Protein AF-A0A5Q2W0P2-F1 (afdb_monomer_lite)

Secondary structure (DSSP, 8-state):
-HHHHHHHHHHHHHHHHHHHHHHHHHHHHS--EEEEEEEEETTTEEEEEEE--TT----EEEEEETTEEEEEE-------SEEEEEEE-STTTT-PPSEEEEEEEE-SS-EEEEEE--S-S--------PPPPPPSSS--EEEEEE-TTSBEEEEEEPPP-EEEEEEEEEETTEEEEEEEEESS---EEEEEETTT--EEE--EEEETTEEEEE--HHHHHHHHHHTT-SS-EEEEEEEETTEEEE-B--THHHHSHHHHS-PPPEE-TTSTT--EEEEEE-TTSBEEEEEE---PPPP----PPP-

Foldseek 3Di:
DVVVVVVVVVVVVVVVVVVLVVLLVVLVPDQAKEWADWAAAQQFKTKTWIAHPPPWDFQWKWKDDPVDIFTFGFPDDDPDRIDIGIFGCPPVTRVDDAFKIFIWTDTPPGIHFYAYDPNDDPDDDPPPPPHQHHDDDDQWGWDWDADSSRTTMIGTHHHDWAKEFQDWDPDDQWTKTKIATDPWDFPWKWKAWPPPRDTDTWDWDADPRIIMTIHPVQVVLVVCVVVVHAKIKIWMWTQIPVGIDTHAHHSNCVVPVVRQPWADWHFDPPGPLRKIWTWHADPRRTIMIMIHRPDDDDPPPPPDDDD

Sequence (307 aa):
MERASTRLKRIAKRLSRTALKAARTVVSTAPHADADGVSLADGRTLNIRLYVPPGEHARALRFRNGASRRRIPLLMNSDAESATITVMLDANGADLRIGRWTMSVETERHRLPLMISGPARKHATATVIRPHPPARSDHLVRHIGTNALGLAVITVSSPTPSIDVTSVDASLYRIRLTLTPVETTVERMWTHRRTSHTRLEIPFHRISGAVIVDLPLTAMANQAYADDEANPTWEVVVETPAGHMKLQNGLSDIRNPRNAVRYKSIRLAGQPGRPIFRPYWTLDARLAIEQRSSTKPTPTTTAGSPV

Radius of gyration: 27.88 Å; chains: 1; bounding box: 89×56×72 Å

pLDDT: mean 75.19, std 17.61, range [29.86, 94.94]

Structure (mmCIF, N/CA/C/O backbone):
data_AF-A0A5Q2W0P2-F1
#
_entry.id   AF-A0A5Q2W0P2-F1
#
loop_
_atom_site.group_PDB
_atom_site.id
_atom_site.type_symbol
_atom_site.label_atom_id
_atom_site.label_alt_id
_atom_site.label_comp_id
_atom_site.label_asym_id
_atom_site.label_entity_id
_atom_site.label_seq_id
_atom_site.pdbx_PDB_ins_code
_atom_site.Cartn_x
_atom_site.Cartn_y
_atom_site.Cartn_z
_atom_site.occupancy
_atom_site.B_iso_or_equiv
_atom_site.auth_seq_id
_atom_site.auth_comp_id
_atom_site.auth_asym_id
_atom_site.auth_atom_id
_atom_site.pdbx_PDB_model_num
ATOM 1 N N . MET A 1 1 ? 10.861 35.741 31.733 1.00 54.62 1 MET A N 1
ATOM 2 C CA . MET A 1 1 ? 9.578 35.120 31.314 1.00 54.62 1 MET A CA 1
ATOM 3 C C . MET A 1 1 ? 9.713 33.672 30.821 1.00 54.62 1 MET A C 1
ATOM 5 O O . MET A 1 1 ? 8.877 32.850 31.179 1.00 54.62 1 MET A O 1
ATOM 9 N N . GLU A 1 2 ? 10.774 33.295 30.099 1.00 54.16 2 GLU A N 1
ATOM 10 C CA . GLU A 1 2 ? 10.978 31.926 29.569 1.00 54.16 2 GLU A CA 1
ATOM 11 C C . GLU A 1 2 ? 10.986 30.792 30.619 1.00 54.16 2 GLU A C 1
ATOM 13 O O . GLU A 1 2 ? 10.421 29.720 30.398 1.00 54.16 2 GLU A O 1
ATOM 18 N N . ARG A 1 3 ? 11.555 31.025 31.812 1.00 57.97 3 ARG A N 1
ATOM 19 C CA . ARG A 1 3 ? 11.633 30.006 32.882 1.00 57.97 3 ARG A CA 1
ATOM 20 C C . ARG A 1 3 ? 10.268 29.643 33.493 1.00 57.97 3 ARG A C 1
ATOM 22 O O . ARG A 1 3 ? 10.066 28.494 33.889 1.00 57.97 3 ARG A O 1
ATOM 29 N N . ALA A 1 4 ? 9.319 30.582 33.529 1.00 58.91 4 ALA A N 1
ATOM 30 C CA . ALA A 1 4 ? 7.966 30.349 34.048 1.00 58.91 4 ALA A CA 1
ATOM 31 C C . ALA A 1 4 ? 7.124 29.489 33.084 1.00 58.91 4 ALA A C 1
ATOM 33 O O . ALA A 1 4 ? 6.448 28.553 33.514 1.00 58.91 4 ALA A O 1
ATOM 34 N N . SER A 1 5 ? 7.259 29.727 31.774 1.00 68.06 5 SER A N 1
ATOM 35 C CA . SER A 1 5 ? 6.605 28.945 30.712 1.00 68.06 5 SER A CA 1
ATOM 36 C C . SER A 1 5 ? 7.037 27.470 30.728 1.00 68.06 5 SER A C 1
ATOM 38 O O . SER A 1 5 ? 6.210 26.557 30.651 1.00 68.06 5 SER A O 1
ATOM 40 N N . THR A 1 6 ? 8.328 27.206 30.946 1.00 75.06 6 THR A N 1
ATOM 41 C CA . THR A 1 6 ? 8.871 25.839 31.018 1.00 75.06 6 THR A CA 1
ATOM 42 C C . THR A 1 6 ? 8.393 25.075 32.259 1.00 75.06 6 THR A C 1
ATOM 44 O O . THR A 1 6 ? 8.132 23.870 32.185 1.00 75.06 6 THR A O 1
ATOM 47 N N . ARG A 1 7 ? 8.217 25.758 33.399 1.00 74.69 7 ARG A N 1
ATOM 48 C CA . ARG A 1 7 ? 7.694 25.155 34.639 1.00 74.69 7 ARG A CA 1
ATOM 49 C C . ARG A 1 7 ? 6.215 24.777 34.501 1.00 74.69 7 ARG A C 1
ATOM 51 O O . ARG A 1 7 ? 5.849 23.660 34.863 1.00 74.69 7 ARG A O 1
ATOM 58 N N . LEU A 1 8 ? 5.398 25.643 33.898 1.00 76.00 8 LEU A N 1
ATOM 59 C CA . LEU A 1 8 ? 3.977 25.377 33.634 1.00 76.00 8 LEU A CA 1
ATOM 60 C C . LEU A 1 8 ? 3.773 24.208 32.660 1.00 76.00 8 LEU A C 1
ATOM 62 O O . LEU A 1 8 ? 2.976 23.313 32.941 1.00 76.00 8 LEU A O 1
ATOM 66 N N . LYS A 1 9 ? 4.564 24.129 31.579 1.00 79.00 9 LYS A N 1
ATOM 67 C CA . LYS A 1 9 ? 4.533 22.987 30.643 1.00 79.00 9 LYS A CA 1
ATOM 68 C C . LYS A 1 9 ? 4.850 21.653 31.332 1.00 79.00 9 LYS A C 1
ATOM 70 O O . LYS A 1 9 ? 4.213 20.640 31.041 1.00 79.00 9 LYS A O 1
ATOM 75 N N . ARG A 1 10 ? 5.810 21.631 32.269 1.00 82.25 10 ARG A N 1
ATOM 76 C CA . ARG A 1 10 ? 6.147 20.419 33.045 1.00 82.25 10 ARG A CA 1
ATOM 77 C C . ARG A 1 10 ? 5.026 20.012 34.000 1.00 82.25 10 ARG A C 1
ATOM 79 O O . ARG A 1 10 ? 4.722 18.823 34.080 1.00 82.25 10 ARG A O 1
ATOM 86 N N . ILE A 1 11 ? 4.415 20.973 34.694 1.00 82.25 11 ILE A N 1
ATOM 87 C CA . ILE A 1 11 ? 3.296 20.717 35.614 1.00 82.25 11 ILE A CA 1
ATOM 88 C C . ILE A 1 11 ? 2.094 20.171 34.840 1.00 82.25 11 ILE A C 1
ATOM 90 O O . ILE A 1 11 ? 1.593 19.105 35.192 1.00 82.25 11 ILE A O 1
ATOM 94 N N . ALA A 1 12 ? 1.708 20.820 33.738 1.00 73.94 12 ALA A N 1
ATOM 95 C CA . ALA A 1 12 ? 0.623 20.361 32.874 1.00 73.94 12 ALA A CA 1
ATOM 96 C C . ALA A 1 12 ? 0.867 18.928 32.377 1.00 73.94 12 ALA A C 1
ATOM 98 O O . ALA A 1 12 ? 0.023 18.056 32.559 1.00 73.94 12 ALA A O 1
ATOM 99 N N . LYS A 1 13 ? 2.069 18.632 31.863 1.00 80.38 13 LYS A N 1
ATOM 100 C CA . LYS A 1 13 ? 2.435 17.279 31.411 1.00 80.38 13 LYS A CA 1
ATOM 101 C C . LYS A 1 13 ? 2.356 16.235 32.531 1.00 80.38 13 LYS A C 1
ATOM 103 O O . LYS A 1 13 ? 1.963 15.097 32.272 1.00 80.38 13 LYS A O 1
ATOM 108 N N . ARG A 1 14 ? 2.735 16.589 33.765 1.00 77.94 14 ARG A N 1
ATOM 109 C CA . ARG A 1 14 ? 2.653 15.685 34.924 1.00 77.94 14 ARG A CA 1
ATOM 110 C C . ARG A 1 14 ? 1.198 15.427 35.315 1.00 77.94 14 ARG A C 1
ATOM 112 O O . ARG A 1 14 ? 0.836 14.266 35.469 1.00 77.94 14 ARG A O 1
ATOM 119 N N . LEU A 1 15 ? 0.371 16.469 35.390 1.00 80.75 15 LEU A N 1
ATOM 120 C CA . LEU A 1 15 ? -1.063 16.346 35.674 1.00 80.75 15 LEU A CA 1
ATOM 121 C C . LEU A 1 15 ? -1.779 15.508 34.607 1.00 80.75 15 LEU A C 1
ATOM 123 O O . LEU A 1 15 ? -2.498 14.576 34.957 1.00 80.75 15 LEU A O 1
ATOM 127 N N . SER A 1 16 ? -1.507 15.746 33.319 1.00 73.75 16 SER A N 1
ATOM 128 C CA . SER A 1 16 ? -2.078 14.944 32.228 1.00 73.75 16 SER A CA 1
ATOM 129 C C . SER A 1 16 ? -1.684 13.469 32.322 1.00 73.75 16 SER A C 1
ATOM 131 O O . SER A 1 16 ? -2.513 12.599 32.075 1.00 73.75 16 SER A O 1
ATOM 133 N N . ARG A 1 17 ? -0.439 13.159 32.712 1.00 77.81 17 ARG A N 1
ATOM 134 C CA . ARG A 1 17 ? 0.004 11.769 32.919 1.00 77.81 17 ARG A CA 1
ATOM 135 C C . ARG A 1 17 ? -0.715 11.105 34.090 1.00 77.81 17 ARG A C 1
ATOM 137 O O . ARG A 1 17 ? -1.124 9.956 33.957 1.00 77.81 17 ARG A O 1
ATOM 144 N N . THR A 1 18 ? -0.873 11.804 35.213 1.00 77.25 18 THR A N 1
ATOM 145 C CA . THR A 1 18 ? -1.576 11.270 36.390 1.00 77.25 18 THR A CA 1
ATOM 146 C C . THR A 1 18 ? -3.053 11.033 36.089 1.00 77.25 18 THR A C 1
ATOM 148 O O . THR A 1 18 ? -3.555 9.946 36.362 1.00 77.25 18 THR A O 1
ATOM 151 N N . ALA A 1 19 ? -3.722 12.000 35.455 1.00 76.06 19 ALA A N 1
ATOM 152 C CA . ALA A 1 19 ? -5.115 11.870 35.039 1.00 76.06 19 ALA A CA 1
ATOM 153 C C . ALA A 1 19 ? -5.304 10.708 34.053 1.00 76.06 19 ALA A C 1
ATOM 155 O O . ALA A 1 19 ? -6.212 9.898 34.216 1.00 76.06 19 ALA A O 1
ATOM 156 N N . LEU A 1 20 ? -4.402 10.567 33.076 1.00 78.06 20 LEU A N 1
ATOM 157 C CA . LEU A 1 20 ? -4.435 9.455 32.130 1.00 78.06 20 LEU A CA 1
ATOM 158 C C . LEU A 1 20 ? -4.220 8.102 32.820 1.00 78.06 20 LEU A C 1
ATOM 160 O O . LEU A 1 20 ? -4.891 7.133 32.475 1.00 78.06 20 LEU A O 1
ATOM 164 N N . LYS A 1 21 ? -3.306 8.026 33.796 1.00 73.94 21 LYS A N 1
ATOM 165 C CA . LYS A 1 21 ? -3.071 6.804 34.576 1.00 73.94 21 LYS A CA 1
ATOM 166 C C . LYS A 1 21 ? -4.323 6.412 35.361 1.00 73.94 21 LYS A C 1
ATOM 168 O O . LYS A 1 21 ? -4.731 5.262 35.273 1.00 73.94 21 LYS A O 1
ATOM 173 N N . ALA A 1 22 ? -4.950 7.362 36.055 1.00 74.19 22 ALA A N 1
ATOM 174 C CA . ALA A 1 22 ? -6.190 7.125 36.790 1.00 74.19 22 ALA A CA 1
ATOM 175 C C . ALA A 1 22 ? -7.327 6.674 35.858 1.00 74.19 22 ALA A C 1
ATOM 177 O O . ALA A 1 22 ? -7.979 5.668 36.122 1.00 74.19 22 ALA A O 1
ATOM 178 N N . ALA A 1 23 ? -7.508 7.355 34.722 1.00 73.75 23 ALA A N 1
ATOM 179 C CA . ALA A 1 23 ? -8.513 6.989 33.728 1.00 73.75 23 ALA A CA 1
ATOM 180 C C . ALA A 1 23 ? -8.270 5.590 33.142 1.00 73.75 23 ALA A C 1
ATOM 182 O O . ALA A 1 23 ? -9.210 4.817 32.980 1.00 73.75 23 ALA A O 1
ATOM 183 N N . ARG A 1 24 ? -7.010 5.234 32.863 1.00 74.44 24 ARG A N 1
ATOM 184 C CA . ARG A 1 24 ? -6.646 3.894 32.394 1.00 74.44 24 ARG A CA 1
ATOM 185 C C . ARG A 1 24 ? -6.968 2.827 33.437 1.00 74.44 24 ARG A C 1
ATOM 187 O O . ARG A 1 24 ? -7.508 1.796 33.058 1.00 74.44 24 ARG A O 1
ATOM 194 N N . THR A 1 25 ? -6.685 3.082 34.717 1.00 73.31 25 THR A N 1
ATOM 195 C CA . THR A 1 25 ? -7.040 2.163 35.807 1.00 73.31 25 THR A CA 1
ATOM 196 C C . THR A 1 25 ? -8.545 1.917 35.840 1.00 73.31 25 THR A C 1
ATOM 198 O O . THR A 1 25 ? -8.954 0.763 35.780 1.00 73.31 25 THR A O 1
ATOM 201 N N . VAL A 1 26 ? -9.358 2.980 35.828 1.00 74.44 26 VAL A N 1
ATOM 202 C CA . VAL A 1 26 ? -10.829 2.877 35.834 1.00 74.44 26 VAL A CA 1
ATOM 203 C C . VAL A 1 26 ? -11.341 2.049 34.654 1.00 74.44 26 VAL A C 1
ATOM 205 O O . VAL A 1 26 ? -12.186 1.177 34.837 1.00 74.44 26 VAL A O 1
ATOM 208 N N . VAL A 1 27 ? -10.808 2.286 33.450 1.00 74.88 27 VAL A N 1
ATOM 209 C CA . VAL A 1 27 ? -11.187 1.530 32.245 1.00 74.88 27 VAL A CA 1
ATOM 210 C C . VAL A 1 27 ? -10.795 0.057 32.360 1.00 74.88 27 VAL A C 1
ATOM 212 O O . VAL A 1 27 ? -11.599 -0.797 32.011 1.00 74.88 27 VAL A O 1
ATOM 215 N N . SER A 1 28 ? -9.601 -0.248 32.875 1.00 71.12 28 SER A N 1
ATOM 216 C CA . SER A 1 28 ? -9.130 -1.634 33.014 1.00 71.12 28 SER A CA 1
ATOM 217 C C . SER A 1 28 ? -9.842 -2.436 34.107 1.00 71.12 28 SER A C 1
ATOM 219 O O . SER A 1 28 ? -9.829 -3.660 34.060 1.00 71.12 28 SER A O 1
ATOM 221 N N . THR A 1 29 ? -10.443 -1.770 35.099 1.00 77.00 29 THR A N 1
ATOM 222 C CA . THR A 1 29 ? -11.183 -2.426 36.191 1.00 77.00 29 THR A CA 1
ATOM 223 C C . THR A 1 29 ? -12.683 -2.529 35.928 1.00 77.00 29 THR A C 1
ATOM 225 O O . THR A 1 29 ? -13.369 -3.279 36.615 1.00 77.00 29 THR A O 1
ATOM 228 N N . ALA A 1 30 ? -13.213 -1.759 34.975 1.00 80.88 30 ALA A N 1
ATOM 229 C CA . ALA A 1 30 ? -14.610 -1.853 34.569 1.00 80.88 30 ALA A CA 1
ATOM 230 C C . ALA A 1 30 ? -14.851 -3.127 33.737 1.00 80.88 30 ALA A C 1
ATOM 232 O O . ALA A 1 30 ? -13.912 -3.618 33.104 1.00 80.88 30 ALA A O 1
ATOM 233 N N . PRO A 1 31 ? -16.094 -3.641 33.670 1.00 84.88 31 PRO A N 1
ATOM 234 C CA . PRO A 1 31 ? -16.447 -4.687 32.718 1.00 84.88 31 PRO A CA 1
ATOM 235 C C . PRO A 1 31 ? -16.037 -4.275 31.300 1.00 84.88 31 PRO A C 1
ATOM 237 O O . PRO A 1 31 ? -16.394 -3.193 30.824 1.00 84.88 31 PRO A O 1
ATOM 240 N N . HIS A 1 32 ? -15.268 -5.128 30.633 1.00 86.50 32 HIS A N 1
ATOM 241 C CA . HIS A 1 32 ? -14.761 -4.908 29.283 1.00 86.50 32 HIS A CA 1
ATOM 242 C C . HIS A 1 32 ? -14.781 -6.215 28.497 1.00 86.50 32 HIS A C 1
ATOM 244 O O . HIS A 1 32 ? -14.881 -7.296 29.070 1.00 86.50 32 HIS A O 1
ATOM 250 N N . ALA A 1 33 ? -14.711 -6.096 27.176 1.00 88.69 33 ALA A N 1
ATOM 251 C CA . ALA A 1 33 ? -14.458 -7.227 26.302 1.00 88.69 33 ALA A CA 1
ATOM 252 C C . ALA A 1 33 ? -12.979 -7.221 25.900 1.00 88.69 33 ALA A C 1
ATOM 254 O O . ALA A 1 33 ? -12.407 -6.155 25.654 1.00 88.69 33 ALA A O 1
ATOM 255 N N . ASP A 1 34 ? -12.380 -8.401 25.812 1.00 88.75 34 ASP A N 1
ATOM 256 C CA . ASP A 1 34 ? -10.975 -8.590 25.456 1.00 88.75 34 ASP A CA 1
ATOM 257 C C . ASP A 1 34 ? -10.833 -9.107 24.025 1.00 88.75 34 ASP A C 1
ATOM 259 O O . ASP A 1 34 ? -11.673 -9.856 23.525 1.00 88.75 34 ASP A O 1
ATOM 263 N N . ALA A 1 35 ? -9.737 -8.738 23.368 1.00 84.31 35 ALA A N 1
ATOM 264 C CA . ALA A 1 35 ? -9.322 -9.314 22.098 1.00 84.31 35 ALA A CA 1
ATOM 265 C C . ALA A 1 35 ? -7.843 -9.709 22.133 1.00 84.31 35 ALA A C 1
ATOM 267 O O . ALA A 1 35 ? -6.981 -8.864 22.384 1.00 84.31 35 ALA A O 1
ATOM 268 N N . ASP A 1 36 ? -7.553 -10.977 21.830 1.00 76.44 36 ASP A N 1
ATOM 269 C CA . ASP A 1 36 ? -6.192 -11.541 21.776 1.00 76.44 36 ASP A CA 1
ATOM 270 C C . ASP A 1 36 ? -5.653 -11.697 20.338 1.00 76.44 36 ASP A C 1
ATOM 272 O O . ASP A 1 36 ? -4.485 -12.029 20.136 1.00 76.44 36 ASP A O 1
ATOM 276 N N . GLY A 1 37 ? -6.479 -11.397 19.330 1.00 68.75 37 GLY A N 1
ATOM 277 C CA . GLY A 1 37 ? -6.109 -11.419 17.920 1.00 68.75 37 GLY A CA 1
ATOM 278 C C . GLY A 1 37 ? -6.933 -10.418 17.125 1.00 68.75 37 GLY A C 1
ATOM 279 O O . GLY A 1 37 ? -8.079 -10.694 16.782 1.00 68.75 37 GLY A O 1
ATOM 280 N N . VAL A 1 38 ? -6.351 -9.255 16.820 1.00 72.88 38 VAL A N 1
ATOM 281 C CA . VAL A 1 38 ? -6.965 -8.241 15.952 1.00 72.88 38 VAL A CA 1
ATOM 282 C C . VAL A 1 38 ? -6.078 -8.040 14.733 1.00 72.88 38 VAL A C 1
ATOM 284 O O . VAL A 1 38 ? -4.919 -7.648 14.861 1.00 72.88 38 VAL A O 1
ATOM 287 N N . SER A 1 39 ? -6.611 -8.311 13.547 1.00 71.62 39 SER A N 1
ATOM 288 C CA . SER A 1 39 ? -5.867 -8.197 12.294 1.00 71.62 39 SER A CA 1
ATOM 289 C C . SER A 1 39 ? -6.722 -7.600 11.184 1.00 71.62 39 SER A C 1
ATOM 291 O O . SER A 1 39 ? -7.944 -7.729 11.176 1.00 71.62 39 SER A O 1
ATOM 293 N N . LEU A 1 40 ? -6.059 -6.931 10.244 1.00 66.12 40 LEU A N 1
ATOM 294 C CA . LEU A 1 40 ? -6.653 -6.516 8.981 1.00 66.12 40 LEU A CA 1
ATOM 295 C C . LEU A 1 40 ? -6.134 -7.464 7.907 1.00 66.12 40 LEU A C 1
ATOM 297 O O . LEU A 1 40 ? -4.963 -7.396 7.525 1.00 66.12 40 LEU A O 1
ATOM 301 N N . ALA A 1 41 ? -7.003 -8.354 7.443 1.00 60.62 41 ALA A N 1
ATOM 302 C CA . ALA A 1 41 ? -6.801 -9.006 6.164 1.00 60.62 41 ALA A CA 1
ATOM 303 C C . ALA A 1 41 ? -7.105 -7.986 5.064 1.00 60.62 41 ALA A C 1
ATOM 305 O O . ALA A 1 41 ? -7.932 -7.096 5.270 1.00 60.62 41 ALA A O 1
ATOM 306 N N . ASP A 1 42 ? -6.364 -8.093 3.955 1.00 57.62 42 ASP A N 1
ATOM 307 C CA . ASP A 1 42 ? -6.567 -7.340 2.712 1.00 57.62 42 ASP A CA 1
ATOM 308 C C . ASP A 1 42 ? -6.989 -5.875 2.903 1.00 57.62 42 ASP A C 1
ATOM 310 O O . ASP A 1 42 ? -7.851 -5.394 2.179 1.00 57.62 42 ASP A O 1
ATOM 314 N N . GLY A 1 43 ? -6.433 -5.182 3.903 1.00 60.44 43 GLY A N 1
ATOM 315 C CA . GLY A 1 43 ? -6.666 -3.786 4.276 1.00 60.44 43 GLY A CA 1
ATOM 316 C C . GLY A 1 43 ? -8.113 -3.340 4.522 1.00 60.44 43 GLY A C 1
ATOM 317 O O . GLY A 1 43 ? -8.319 -2.162 4.816 1.00 60.44 43 GLY A O 1
ATOM 318 N N . ARG A 1 44 ? -9.102 -4.233 4.417 1.00 67.81 44 ARG A N 1
ATOM 319 C CA . ARG A 1 44 ? -10.539 -3.931 4.552 1.00 67.81 44 ARG A CA 1
ATOM 320 C C . ARG A 1 44 ? -11.284 -4.943 5.413 1.00 67.81 44 ARG A C 1
ATOM 322 O O . ARG A 1 44 ? -12.343 -4.604 5.932 1.00 67.81 44 ARG A O 1
ATOM 329 N N . THR A 1 45 ? -10.745 -6.145 5.589 1.00 69.50 45 THR A N 1
ATOM 330 C CA . THR A 1 45 ? -11.398 -7.199 6.361 1.00 69.50 45 THR A CA 1
ATOM 331 C C . THR A 1 45 ? -10.809 -7.239 7.762 1.00 69.50 45 THR A C 1
ATOM 333 O O . THR A 1 45 ? -9.677 -7.671 7.977 1.00 69.50 45 THR A O 1
ATOM 336 N N . LEU A 1 46 ? -11.573 -6.767 8.739 1.00 79.06 46 LEU A N 1
ATOM 337 C CA . LEU A 1 46 ? -11.195 -6.788 10.145 1.00 79.06 46 LEU A CA 1
ATOM 338 C C . LEU A 1 46 ? -11.557 -8.139 10.757 1.00 79.06 46 LEU A C 1
ATOM 340 O O . LEU A 1 46 ? -12.733 -8.481 10.847 1.00 79.06 46 LEU A O 1
ATOM 344 N N . ASN A 1 47 ? -10.547 -8.869 11.219 1.00 78.19 47 ASN A N 1
ATOM 345 C CA . ASN A 1 47 ? -10.712 -10.099 11.980 1.00 78.19 47 ASN A CA 1
ATOM 346 C C . ASN A 1 47 ? -10.388 -9.829 13.450 1.00 78.19 47 ASN A C 1
ATOM 348 O O . ASN A 1 47 ? -9.297 -9.347 13.765 1.00 78.19 47 ASN A O 1
ATOM 352 N N . ILE A 1 48 ? -11.332 -10.131 14.337 1.00 83.38 48 ILE A N 1
ATOM 353 C CA . ILE A 1 48 ? -11.203 -9.981 15.786 1.00 83.38 48 ILE A CA 1
ATOM 354 C C . ILE A 1 48 ? -11.551 -11.313 16.436 1.00 83.38 48 ILE A C 1
ATOM 356 O O . ILE A 1 48 ? -12.665 -11.800 16.280 1.00 83.38 48 ILE A O 1
ATOM 360 N N . ARG A 1 49 ? -10.637 -11.867 17.225 1.00 83.94 49 ARG A N 1
ATOM 361 C CA . ARG A 1 49 ? -10.972 -12.897 18.207 1.00 83.94 49 ARG A CA 1
ATOM 362 C C . ARG A 1 49 ? -11.379 -12.211 19.504 1.00 83.94 49 ARG A C 1
ATOM 364 O O . ARG A 1 49 ? -10.570 -11.506 20.100 1.00 83.94 49 ARG A O 1
ATOM 371 N N . LEU A 1 50 ? -12.647 -12.357 19.870 1.00 86.25 50 LEU A N 1
ATOM 372 C CA . LEU A 1 50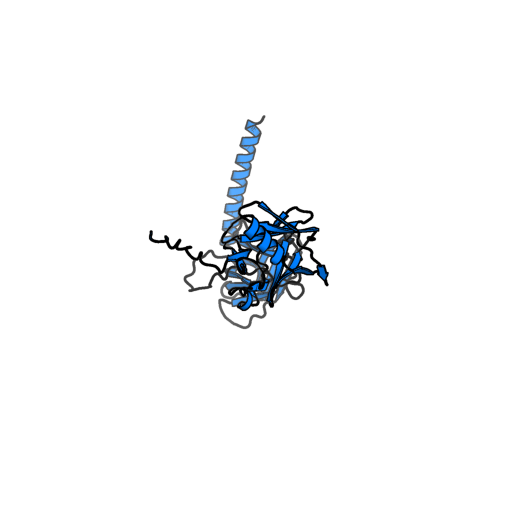 ? -13.306 -11.637 20.951 1.00 86.25 50 LEU A CA 1
ATOM 373 C C . LEU A 1 50 ? -13.604 -12.562 22.134 1.00 86.25 50 LEU A C 1
ATOM 375 O O . LEU A 1 50 ? -14.103 -13.666 21.934 1.00 86.25 50 LEU A O 1
ATOM 379 N N . TYR A 1 51 ? -13.394 -12.060 23.348 1.00 87.81 51 TYR A N 1
ATOM 380 C CA . TYR A 1 51 ? -13.857 -12.646 24.602 1.00 87.81 51 TYR A CA 1
ATOM 381 C C . TYR A 1 51 ? -14.760 -11.639 25.302 1.00 87.81 51 TYR A C 1
ATOM 383 O O . TYR A 1 51 ? -14.373 -10.488 25.527 1.00 87.81 51 TYR A O 1
ATOM 391 N N . VAL A 1 52 ? -15.971 -12.066 25.634 1.00 86.25 52 VAL A N 1
ATOM 392 C CA . VAL A 1 52 ? -16.912 -11.276 26.430 1.00 86.25 52 VAL A CA 1
ATOM 393 C C . VAL A 1 52 ? -16.999 -11.844 27.846 1.00 86.25 52 VAL A C 1
ATOM 395 O O . VAL A 1 52 ? -16.757 -13.036 28.032 1.00 86.25 52 VAL A O 1
ATOM 398 N N . PRO A 1 53 ? -17.313 -11.016 28.857 1.00 84.56 53 PRO A N 1
ATOM 399 C CA . PRO A 1 53 ? -17.526 -11.499 30.215 1.00 84.56 53 PRO A CA 1
ATOM 400 C C . PRO A 1 53 ? -18.588 -12.612 30.275 1.00 84.56 53 PRO A C 1
ATOM 402 O O . PRO A 1 53 ? -19.548 -12.572 29.501 1.00 84.56 53 PRO A O 1
ATOM 405 N N . PRO A 1 54 ? -18.471 -13.574 31.208 1.00 81.56 54 PRO A N 1
ATOM 406 C CA . PRO A 1 54 ? -19.471 -14.622 31.386 1.00 81.56 54 PRO A CA 1
ATOM 407 C C . PRO A 1 54 ? -20.883 -14.057 31.582 1.00 81.56 54 PRO A C 1
ATOM 409 O O . PRO A 1 54 ? -21.081 -13.105 32.339 1.00 81.56 54 PRO A O 1
ATOM 412 N N . GLY A 1 55 ? -21.868 -14.658 30.912 1.00 81.00 55 GLY A N 1
ATOM 413 C CA . GLY A 1 55 ? -23.267 -14.217 30.956 1.00 81.00 55 GLY A CA 1
ATOM 414 C C . GLY A 1 55 ? -23.596 -13.014 30.064 1.00 81.00 55 GLY A C 1
ATOM 415 O O . GLY A 1 55 ? -24.725 -12.525 30.107 1.00 81.00 55 GLY A O 1
ATOM 416 N N . GLU A 1 56 ? -22.643 -12.538 29.258 1.00 84.44 56 GLU A N 1
ATOM 417 C CA . GLU A 1 56 ? -22.871 -11.546 28.208 1.00 84.44 56 GLU A CA 1
ATOM 418 C C . GLU A 1 56 ? -22.808 -12.195 26.820 1.00 84.44 56 GLU A C 1
ATOM 420 O O . GLU A 1 56 ? -21.940 -13.018 26.541 1.00 84.44 56 GLU A O 1
ATOM 425 N N . HIS A 1 57 ? -23.683 -11.757 25.913 1.00 83.75 57 HIS A N 1
ATOM 426 C CA . HIS A 1 57 ? -23.671 -12.183 24.512 1.00 83.75 57 HIS A CA 1
ATOM 427 C C . HIS A 1 57 ? -23.395 -10.988 23.601 1.00 83.75 57 HIS A C 1
ATOM 429 O O . HIS A 1 57 ? -24.104 -9.977 23.644 1.00 83.75 57 HIS A O 1
ATOM 435 N N . ALA A 1 58 ? -22.354 -11.086 22.771 1.00 85.69 58 ALA A N 1
ATOM 436 C CA . ALA A 1 58 ? -21.993 -10.037 21.825 1.00 85.69 58 ALA A CA 1
ATOM 437 C C . ALA A 1 58 ? -23.025 -9.960 20.686 1.00 85.69 58 ALA A C 1
ATOM 439 O O . ALA A 1 58 ? -23.152 -10.880 19.885 1.00 85.69 58 ALA A O 1
ATOM 440 N N . ARG A 1 59 ? -23.734 -8.832 20.578 1.00 88.12 59 ARG A N 1
ATOM 441 C CA . ARG A 1 59 ? -24.757 -8.598 19.543 1.00 88.12 59 ARG A CA 1
ATOM 442 C C . ARG A 1 59 ? -24.254 -7.745 18.386 1.00 88.12 59 ARG A C 1
ATOM 444 O O . ARG A 1 59 ? -24.709 -7.893 17.253 1.00 88.12 59 ARG A O 1
ATOM 451 N N . ALA A 1 60 ? -23.363 -6.796 18.661 1.00 90.12 60 ALA A N 1
ATOM 452 C CA . ALA A 1 60 ? -22.836 -5.911 17.630 1.00 90.12 60 ALA A CA 1
ATOM 453 C C . ALA A 1 60 ? -21.425 -5.419 17.956 1.00 90.12 60 ALA A C 1
ATOM 455 O O . ALA A 1 60 ? -21.085 -5.172 19.114 1.00 90.12 60 ALA A O 1
ATOM 456 N N . LEU A 1 61 ? -20.637 -5.165 16.914 1.00 91.69 61 LEU A N 1
ATOM 457 C CA . LEU A 1 61 ? -19.428 -4.360 17.016 1.00 91.69 61 LEU A CA 1
ATOM 458 C C . LEU A 1 61 ? -19.777 -2.899 16.724 1.00 91.69 61 LEU A C 1
ATOM 460 O O . LEU A 1 61 ? -20.411 -2.574 15.716 1.00 91.69 61 LEU A O 1
ATOM 464 N N . ARG A 1 62 ? -19.369 -1.995 17.614 1.00 93.44 62 ARG A N 1
ATOM 465 C CA . ARG A 1 62 ? -19.610 -0.556 17.481 1.00 93.44 62 ARG A CA 1
ATOM 466 C C . ARG A 1 62 ? -18.313 0.215 17.325 1.00 93.44 62 ARG A C 1
ATOM 468 O O . ARG A 1 62 ? -17.394 0.071 18.128 1.00 93.44 62 ARG A O 1
ATOM 475 N N . PHE A 1 63 ? -18.314 1.129 16.364 1.00 93.75 63 PHE A N 1
ATOM 476 C CA . PHE A 1 63 ? -17.241 2.076 16.095 1.00 93.75 63 PHE A CA 1
ATOM 477 C C . PHE A 1 63 ? -17.720 3.483 16.422 1.00 93.75 63 PHE A C 1
ATOM 479 O O . PHE A 1 63 ? -18.839 3.873 16.076 1.00 93.75 63 PHE A O 1
ATOM 486 N N . ARG A 1 64 ? -16.866 4.268 17.077 1.00 93.94 64 ARG A N 1
ATOM 487 C CA . ARG A 1 64 ? -17.151 5.668 17.402 1.00 93.94 64 ARG A CA 1
ATOM 488 C C . ARG A 1 64 ? -15.979 6.574 17.049 1.00 93.94 64 ARG A C 1
ATOM 490 O O . ARG A 1 64 ? -14.868 6.336 17.514 1.00 93.94 64 ARG A O 1
ATOM 497 N N . ASN A 1 65 ? -16.267 7.656 16.336 1.00 92.62 65 ASN A N 1
ATOM 498 C CA . ASN A 1 65 ? -15.351 8.761 16.069 1.00 92.62 65 ASN A CA 1
ATOM 499 C C . ASN A 1 65 ? -16.108 10.078 16.320 1.00 92.62 65 ASN A C 1
ATOM 501 O O . ASN A 1 65 ? -16.972 10.463 15.535 1.00 92.62 65 ASN A O 1
ATOM 505 N N . GLY A 1 66 ? -15.861 10.723 17.465 1.00 89.62 66 GLY A N 1
ATOM 506 C CA . GLY A 1 66 ? -16.626 11.901 17.892 1.00 89.62 66 GLY A CA 1
ATOM 507 C C . GLY A 1 66 ? -18.127 11.606 18.033 1.00 89.62 66 GLY A C 1
ATOM 508 O O . GLY A 1 66 ? -18.516 10.728 18.817 1.00 89.62 66 GLY A O 1
ATOM 509 N N . ALA A 1 67 ? -18.946 12.347 17.278 1.00 88.81 67 ALA A N 1
ATOM 510 C CA . ALA A 1 67 ? -20.394 12.156 17.164 1.00 88.81 67 ALA A CA 1
ATOM 511 C C . ALA A 1 67 ? -20.780 11.009 16.210 1.00 88.81 67 ALA A C 1
ATOM 513 O O . ALA A 1 67 ? -21.854 10.426 16.358 1.00 88.81 67 ALA A O 1
ATOM 514 N N . SER A 1 68 ? -19.894 10.640 15.282 1.00 90.31 68 SER A N 1
ATOM 515 C CA . SER A 1 68 ? -20.128 9.575 14.309 1.00 90.31 68 SER A CA 1
ATOM 516 C C . SER A 1 68 ? -20.100 8.205 14.977 1.00 90.31 68 SER A C 1
ATOM 518 O O . SER A 1 68 ? -19.208 7.886 15.774 1.00 90.31 68 SER A O 1
ATOM 520 N N . ARG A 1 69 ? -21.087 7.375 14.636 1.00 92.56 69 ARG A N 1
ATOM 521 C CA . ARG A 1 69 ? -21.264 6.027 15.179 1.00 92.56 69 ARG A CA 1
ATOM 522 C C . ARG A 1 69 ? -21.586 5.064 14.044 1.00 92.56 69 ARG A C 1
ATOM 524 O O . ARG A 1 69 ? -22.423 5.369 13.200 1.00 92.56 69 ARG A O 1
ATOM 531 N N . ARG A 1 70 ? -20.945 3.899 14.049 1.00 92.50 70 ARG A N 1
ATOM 532 C CA . ARG A 1 70 ? -21.272 2.773 13.168 1.00 92.50 70 ARG A CA 1
ATOM 533 C C . ARG A 1 70 ? -21.505 1.537 14.017 1.00 92.50 70 ARG A C 1
ATOM 535 O O . ARG A 1 70 ? -20.805 1.325 15.007 1.00 92.50 70 ARG A O 1
ATOM 542 N N . ARG A 1 71 ? -22.517 0.760 13.652 1.00 91.56 71 ARG A N 1
ATOM 543 C CA . ARG A 1 71 ? -22.923 -0.464 14.338 1.00 91.56 71 ARG A CA 1
ATOM 544 C C . ARG A 1 71 ? -22.973 -1.573 13.308 1.00 91.56 71 ARG A C 1
ATOM 546 O O . ARG A 1 71 ? -23.613 -1.401 12.279 1.00 91.56 71 ARG A O 1
ATOM 553 N N . ILE A 1 72 ? -22.329 -2.686 13.618 1.00 87.75 72 ILE A N 1
ATOM 554 C CA . ILE A 1 72 ? -22.269 -3.852 12.748 1.00 87.75 72 ILE A CA 1
ATOM 555 C C . ILE A 1 72 ? -22.833 -5.021 13.536 1.00 87.75 72 ILE A C 1
ATOM 557 O O . ILE A 1 72 ? -22.228 -5.393 14.546 1.00 87.75 72 ILE A O 1
ATOM 561 N N . PRO A 1 73 ? -24.005 -5.547 13.147 1.00 86.75 73 PRO A N 1
ATOM 562 C CA . PRO A 1 73 ? -24.568 -6.707 13.812 1.00 86.75 73 PRO A CA 1
ATOM 563 C C . PRO A 1 73 ? -23.602 -7.880 13.655 1.00 86.75 73 PRO A C 1
ATOM 565 O O . PRO A 1 73 ? -23.035 -8.094 12.584 1.00 86.75 73 PRO A O 1
ATOM 568 N N . LEU A 1 74 ? -23.394 -8.611 14.741 1.00 81.75 74 LEU A N 1
ATOM 569 C CA . LEU A 1 74 ? -22.610 -9.830 14.709 1.00 81.75 74 LEU A CA 1
ATOM 570 C C . LEU A 1 74 ? -23.568 -10.981 14.442 1.00 81.75 74 LEU A C 1
ATOM 572 O O . LEU A 1 74 ? -24.531 -11.177 15.180 1.00 81.75 74 LEU A O 1
ATOM 576 N N . LEU A 1 75 ? -23.304 -11.736 13.382 1.00 67.88 75 LEU A N 1
ATOM 577 C CA . LEU A 1 75 ? -23.966 -13.011 13.140 1.00 67.88 75 LEU A CA 1
ATOM 578 C C . LEU A 1 75 ? -23.261 -14.053 14.012 1.00 67.88 75 LEU A C 1
ATOM 580 O O . LEU A 1 75 ? -22.401 -14.787 13.535 1.00 67.88 75 LEU A O 1
ATOM 584 N N . MET A 1 76 ? -23.533 -14.040 15.318 1.00 60.94 76 MET A N 1
ATOM 585 C CA . MET A 1 76 ? -23.017 -15.068 16.218 1.00 60.94 76 MET A CA 1
ATOM 586 C C . MET A 1 76 ? -24.052 -16.162 16.412 1.00 60.94 76 MET A C 1
ATOM 588 O O . MET A 1 76 ? -25.112 -15.925 16.979 1.00 60.94 76 MET A O 1
ATOM 592 N N . ASN A 1 77 ? -23.686 -17.364 15.978 1.00 47.12 77 ASN A N 1
ATOM 593 C CA . ASN A 1 77 ? -24.226 -18.615 16.483 1.00 47.12 77 ASN A CA 1
ATOM 594 C C . ASN A 1 77 ? -23.112 -19.270 17.298 1.00 47.12 77 ASN A C 1
ATOM 596 O O . ASN A 1 77 ? -22.235 -19.885 16.703 1.00 47.12 77 ASN A O 1
ATOM 600 N N . SER A 1 78 ? -23.114 -19.105 18.620 1.00 44.41 78 SER A N 1
ATOM 601 C CA . SER A 1 78 ? -22.634 -20.133 19.557 1.00 44.41 78 SER A CA 1
ATOM 602 C C . SER A 1 78 ? -22.603 -19.595 20.982 1.00 44.41 78 SER A C 1
ATOM 604 O O . SER A 1 78 ? -22.102 -18.494 21.210 1.00 44.41 78 SER A O 1
ATOM 606 N N . ASP A 1 79 ? -22.997 -20.442 21.927 1.00 53.50 79 ASP A N 1
ATOM 607 C CA . ASP A 1 79 ? -22.855 -20.303 23.385 1.00 53.50 79 ASP A CA 1
ATOM 608 C C . ASP A 1 79 ? -21.387 -20.303 23.877 1.00 53.50 79 ASP A C 1
ATOM 610 O O . ASP A 1 79 ? -21.089 -20.694 25.003 1.00 53.50 79 ASP A O 1
ATOM 614 N N . ALA A 1 80 ? -20.433 -19.919 23.026 1.00 57.81 80 ALA A N 1
ATOM 615 C CA . ALA A 1 80 ? -19.007 -20.008 23.305 1.00 57.81 80 ALA A CA 1
ATOM 616 C C . ALA A 1 80 ? -18.477 -18.740 23.996 1.00 57.81 80 ALA A C 1
ATOM 618 O O . ALA A 1 80 ? -18.750 -17.619 23.569 1.00 57.81 80 ALA A O 1
ATOM 619 N N . GLU A 1 81 ? -17.622 -18.924 25.008 1.00 64.44 81 GLU A N 1
ATOM 620 C CA . GLU A 1 81 ? -16.917 -17.852 25.742 1.00 64.44 81 GLU A CA 1
ATOM 621 C C . GLU A 1 81 ? -15.959 -17.020 24.863 1.00 64.44 81 GLU A C 1
ATOM 623 O O . GLU A 1 81 ? -15.485 -15.954 25.262 1.00 64.44 81 GLU A O 1
ATOM 628 N N . SER A 1 82 ? -15.658 -17.505 23.657 1.00 71.31 82 SER A N 1
ATOM 629 C CA . SER A 1 82 ? -14.831 -16.817 22.672 1.00 71.31 82 SER A CA 1
ATOM 630 C C . SER A 1 82 ? -15.470 -16.902 21.300 1.00 71.31 82 SER A C 1
ATOM 632 O O . SER A 1 82 ? -15.971 -17.961 20.923 1.00 71.31 82 SER A O 1
ATOM 634 N N . ALA A 1 83 ? -15.384 -15.827 20.527 1.00 73.31 83 ALA A N 1
ATOM 635 C CA . ALA A 1 83 ? -15.961 -15.792 19.199 1.00 73.31 83 ALA A CA 1
ATOM 636 C C . ALA A 1 83 ? -15.073 -15.038 18.207 1.00 73.31 83 ALA A C 1
ATOM 638 O O . ALA A 1 83 ? -14.472 -14.010 18.524 1.00 73.31 83 ALA A O 1
ATOM 639 N N . THR A 1 84 ? -14.990 -15.559 16.986 1.00 75.56 84 THR A N 1
ATOM 640 C CA . THR A 1 84 ? -14.247 -14.923 15.896 1.00 75.56 84 THR A CA 1
ATOM 641 C C . THR A 1 84 ? -15.202 -14.073 15.077 1.00 75.56 84 THR A C 1
ATOM 643 O O . THR A 1 84 ? -16.200 -14.557 14.551 1.00 75.56 84 THR A O 1
ATOM 646 N N . ILE A 1 85 ? -14.887 -12.791 14.975 1.00 76.94 85 ILE A N 1
ATOM 647 C CA . ILE A 1 85 ? -15.650 -11.793 14.245 1.00 76.94 85 ILE A CA 1
ATOM 648 C C . ILE A 1 85 ? -14.872 -11.418 12.996 1.00 76.94 85 ILE A C 1
ATOM 650 O O . ILE A 1 85 ? -13.735 -10.956 13.091 1.00 76.94 85 ILE A O 1
ATOM 654 N N . THR A 1 86 ? -15.530 -11.517 11.847 1.00 76.56 86 THR A N 1
ATOM 655 C CA . THR A 1 86 ? -15.035 -10.978 10.582 1.00 76.56 86 THR A CA 1
ATOM 656 C C . THR A 1 86 ? -15.963 -9.863 10.123 1.00 76.56 86 THR A C 1
ATOM 658 O O . THR A 1 86 ? -17.169 -10.056 9.986 1.00 76.56 86 THR A O 1
ATOM 661 N N . VAL A 1 87 ? -15.402 -8.675 9.911 1.00 77.94 87 VAL A N 1
ATOM 662 C CA . VAL A 1 87 ? -16.131 -7.470 9.515 1.00 77.94 87 VAL A CA 1
ATOM 663 C C . VAL A 1 87 ? -15.516 -6.874 8.254 1.00 77.94 87 VAL A C 1
ATOM 665 O O . VAL A 1 87 ? -14.328 -6.557 8.232 1.00 77.94 87 VAL A O 1
ATOM 668 N N . MET A 1 88 ? -16.350 -6.612 7.248 1.00 78.31 88 MET A N 1
ATOM 669 C CA . MET A 1 88 ? -15.985 -5.778 6.101 1.00 78.31 88 MET A CA 1
ATOM 670 C C . MET A 1 88 ? -16.045 -4.291 6.480 1.00 78.31 88 MET A C 1
ATOM 672 O O . MET A 1 88 ? -17.031 -3.821 7.052 1.00 78.31 88 MET A O 1
ATOM 676 N N . LEU A 1 89 ? -14.989 -3.533 6.183 1.00 75.69 89 LEU A N 1
ATOM 677 C CA . LEU A 1 89 ? -14.878 -2.103 6.509 1.00 75.69 89 LEU A CA 1
ATOM 678 C C . LEU A 1 89 ? -15.140 -1.170 5.318 1.00 75.69 89 LEU A C 1
ATOM 680 O O . LEU A 1 89 ? -14.696 -0.019 5.340 1.00 75.69 89 LEU A O 1
ATOM 684 N N . ASP A 1 90 ? -15.843 -1.666 4.306 1.00 72.62 90 ASP A N 1
ATOM 685 C CA . ASP A 1 90 ? -16.218 -0.953 3.084 1.00 72.62 90 ASP A CA 1
ATOM 686 C C . ASP A 1 90 ? -17.710 -0.559 3.086 1.00 72.62 90 ASP A C 1
ATOM 688 O O . ASP A 1 90 ? -18.393 -0.662 4.112 1.00 72.62 90 ASP A O 1
ATOM 692 N N . ALA A 1 91 ? -18.205 -0.107 1.928 1.00 67.31 91 ALA A N 1
ATOM 693 C CA . ALA A 1 91 ? -19.592 0.302 1.703 1.00 67.31 91 ALA A CA 1
ATOM 694 C C . ALA A 1 91 ? -20.631 -0.793 2.013 1.00 67.31 91 ALA A C 1
ATOM 696 O O . ALA A 1 91 ? -21.772 -0.470 2.333 1.00 67.31 91 ALA A O 1
ATOM 697 N N . ASN A 1 92 ? -20.245 -2.072 1.955 1.00 65.75 92 ASN A N 1
ATOM 698 C CA . ASN A 1 92 ? -21.127 -3.205 2.242 1.00 65.75 92 ASN A CA 1
ATOM 699 C C . ASN A 1 92 ? -21.093 -3.616 3.724 1.00 65.75 92 ASN A C 1
ATOM 701 O O . ASN A 1 92 ? -21.790 -4.548 4.123 1.00 65.75 92 ASN A O 1
ATOM 705 N N . GLY A 1 93 ? -20.283 -2.941 4.546 1.00 75.38 93 GLY A N 1
ATOM 706 C CA . GLY A 1 93 ? -20.148 -3.215 5.972 1.00 75.38 93 GLY A CA 1
ATOM 707 C C . GLY A 1 93 ? -20.136 -1.944 6.816 1.00 75.38 93 GLY A C 1
ATOM 708 O O . GLY A 1 93 ? -21.145 -1.258 6.959 1.00 75.38 93 GLY A O 1
ATOM 709 N N . ALA A 1 94 ? -19.005 -1.658 7.462 1.00 77.88 94 ALA A N 1
ATOM 710 C CA . ALA A 1 94 ? -18.896 -0.557 8.420 1.00 77.88 94 ALA A CA 1
ATOM 711 C C . ALA A 1 94 ? -18.944 0.845 7.791 1.00 77.88 94 ALA A C 1
ATOM 713 O O . ALA A 1 94 ? -19.330 1.795 8.478 1.00 77.88 94 ALA A O 1
ATOM 714 N N . ASP A 1 95 ? -18.455 0.970 6.551 1.00 82.38 95 ASP A N 1
ATOM 715 C CA . ASP A 1 95 ? -18.108 2.222 5.870 1.00 82.38 95 ASP A CA 1
ATOM 716 C C . ASP A 1 95 ? -17.536 3.286 6.828 1.00 82.38 95 ASP A C 1
ATOM 718 O O . ASP A 1 95 ? -18.196 4.257 7.240 1.00 82.38 95 ASP A O 1
ATOM 722 N N . LEU A 1 96 ? -16.305 3.036 7.288 1.00 84.56 96 LEU A N 1
ATOM 723 C CA . LEU A 1 96 ? -15.612 3.931 8.209 1.00 84.56 96 LEU A CA 1
ATOM 724 C C . LEU A 1 96 ? -14.941 5.064 7.435 1.00 84.56 96 LEU A C 1
ATOM 726 O O . LEU A 1 96 ? -13.988 4.846 6.694 1.00 84.56 96 LEU A O 1
ATOM 730 N N . ARG A 1 97 ? -15.380 6.297 7.691 1.00 86.69 97 ARG A N 1
ATOM 731 C CA . ARG A 1 97 ? -14.727 7.507 7.169 1.00 86.69 97 ARG A CA 1
ATOM 732 C C . ARG A 1 97 ? -13.339 7.718 7.778 1.00 86.69 97 ARG A C 1
ATOM 734 O O . ARG A 1 97 ? -13.037 7.192 8.850 1.00 86.69 97 ARG A O 1
ATOM 741 N N . ILE A 1 98 ? -12.537 8.571 7.141 1.00 85.44 98 ILE A N 1
ATOM 742 C CA . ILE A 1 98 ? -11.233 9.014 7.653 1.00 85.44 98 ILE A CA 1
ATOM 743 C C . ILE A 1 98 ? -11.355 9.520 9.100 1.00 85.44 98 ILE A C 1
ATOM 745 O O . ILE A 1 98 ? -12.255 10.282 9.454 1.00 85.44 98 ILE A O 1
ATOM 749 N N . GLY A 1 99 ? -10.429 9.074 9.942 1.00 88.56 99 GLY A N 1
ATOM 750 C CA . GLY A 1 99 ? -10.289 9.459 11.335 1.00 88.56 99 GLY A CA 1
ATOM 751 C C . GLY A 1 99 ? -10.018 8.275 12.259 1.00 88.56 99 GLY A C 1
ATOM 752 O O . GLY A 1 99 ? -9.795 7.138 11.841 1.00 88.56 99 GLY A O 1
ATOM 753 N N . ARG A 1 100 ? -10.015 8.559 13.561 1.00 91.31 100 ARG A N 1
ATOM 754 C CA . ARG A 1 100 ? -9.684 7.593 14.608 1.00 91.31 100 ARG A CA 1
ATOM 755 C C . ARG A 1 100 ? -10.959 7.058 15.257 1.00 91.31 100 ARG A C 1
ATOM 757 O O . ARG A 1 100 ? -11.667 7.799 15.935 1.00 91.31 100 ARG A O 1
ATOM 764 N N . TRP A 1 101 ? -11.223 5.766 15.098 1.00 93.31 101 TRP A N 1
ATOM 765 C CA . TRP A 1 101 ? -12.431 5.107 15.588 1.00 93.31 101 TRP A CA 1
ATOM 766 C C . TRP A 1 101 ? -12.124 4.201 16.772 1.00 93.31 101 TRP A C 1
ATOM 768 O O . TRP A 1 101 ? -11.319 3.281 16.675 1.00 93.31 101 TRP A O 1
ATOM 778 N N . THR A 1 102 ? -12.792 4.441 17.895 1.00 93.69 102 THR A N 1
ATOM 779 C CA . THR A 1 102 ? -12.720 3.564 19.071 1.00 93.69 102 THR A CA 1
ATOM 780 C C . THR A 1 102 ? -13.737 2.441 18.933 1.00 93.69 102 THR A C 1
ATOM 782 O O . THR A 1 102 ? -14.894 2.702 18.584 1.00 93.69 102 THR A O 1
ATOM 785 N N . MET A 1 103 ? -13.305 1.215 19.217 1.00 93.81 103 MET A N 1
ATOM 786 C CA . MET A 1 103 ? -14.119 0.008 19.117 1.00 93.81 103 MET A CA 1
ATOM 787 C C . MET A 1 103 ? -14.709 -0.373 20.478 1.00 93.81 103 MET A C 1
ATOM 789 O O . MET A 1 103 ? -14.142 -0.106 21.537 1.00 93.81 103 MET A O 1
ATOM 793 N N . SER A 1 104 ? -15.889 -0.975 20.444 1.00 93.44 104 SER A N 1
ATOM 794 C CA . SER A 1 104 ? -16.606 -1.469 21.620 1.00 93.44 104 SER A CA 1
ATOM 795 C C . SER A 1 104 ? -17.585 -2.549 21.200 1.00 93.44 104 SER A C 1
ATOM 797 O O . SER A 1 104 ? -18.092 -2.499 20.079 1.00 93.44 104 SER A O 1
ATOM 799 N N . VAL A 1 105 ? -17.901 -3.451 22.114 1.00 91.94 105 VAL A N 1
ATOM 800 C CA . VAL A 1 105 ? -18.899 -4.495 21.906 1.00 91.94 105 VAL A CA 1
ATOM 801 C C . VAL A 1 105 ? -20.213 -4.048 22.524 1.00 91.94 105 VAL A C 1
ATOM 803 O O . VAL A 1 105 ? -20.256 -3.517 23.631 1.00 91.94 105 VAL A O 1
ATOM 806 N N . GLU A 1 106 ? -21.292 -4.202 21.777 1.00 91.81 106 GLU A N 1
ATOM 807 C CA . GLU A 1 106 ? -22.648 -4.090 22.296 1.00 91.81 106 GLU A CA 1
ATOM 808 C C . GLU A 1 106 ? -23.132 -5.482 22.684 1.00 91.81 106 GLU A C 1
ATOM 810 O O . GLU A 1 106 ? -23.121 -6.39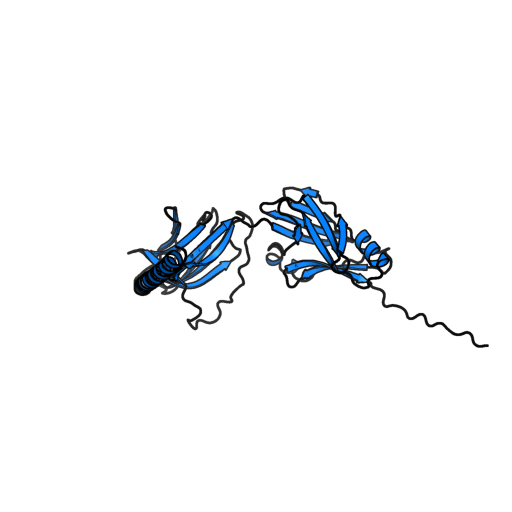2 21.851 1.00 91.81 106 GLU A O 1
ATOM 815 N N . THR A 1 107 ? -23.556 -5.622 23.935 1.00 88.50 107 THR A N 1
ATOM 816 C CA . THR A 1 107 ? -24.201 -6.824 24.457 1.00 88.50 107 THR A CA 1
ATOM 817 C C . THR A 1 107 ? -25.698 -6.578 24.627 1.00 88.50 107 THR A C 1
ATOM 819 O O . THR A 1 107 ? -26.218 -5.537 24.218 1.00 88.50 107 THR A O 1
ATOM 822 N N . GLU A 1 108 ? -26.425 -7.533 25.202 1.00 84.06 108 GLU A N 1
ATOM 823 C CA . GLU A 1 108 ? -27.850 -7.347 25.495 1.00 84.06 108 GLU A CA 1
ATOM 824 C C . GLU A 1 108 ? -28.093 -6.290 26.574 1.00 84.06 108 GLU A C 1
ATOM 826 O O . GLU A 1 108 ? -29.099 -5.584 26.540 1.00 84.06 108 GLU A O 1
ATOM 831 N N . ARG A 1 109 ? -27.171 -6.190 27.537 1.00 83.12 109 ARG A N 1
ATOM 832 C CA . ARG A 1 109 ? -27.356 -5.407 28.761 1.00 83.12 109 ARG A CA 1
ATOM 833 C C . ARG A 1 109 ? -26.690 -4.048 28.685 1.00 83.12 109 ARG A C 1
ATOM 835 O O . ARG A 1 109 ? -27.200 -3.078 29.240 1.00 83.12 109 ARG A O 1
ATOM 842 N N . HIS A 1 110 ? -25.531 -3.965 28.043 1.00 88.06 110 HIS A N 1
ATOM 843 C CA . HIS A 1 110 ? -24.745 -2.744 28.042 1.00 88.06 110 HIS A CA 1
ATOM 844 C C . HIS A 1 110 ? -23.717 -2.720 26.909 1.00 88.06 110 HIS A C 1
ATOM 846 O O . HIS A 1 110 ? -23.643 -3.577 26.029 1.00 88.06 110 HIS A O 1
ATOM 852 N N . ARG A 1 111 ? -22.928 -1.649 26.901 1.00 90.06 111 ARG A N 1
ATOM 853 C CA . ARG A 1 111 ? -21.819 -1.461 25.979 1.00 90.06 111 ARG A CA 1
ATOM 854 C C . ARG A 1 111 ? -20.515 -1.696 26.721 1.00 90.06 111 ARG A C 1
ATOM 856 O O . ARG A 1 111 ? -20.192 -0.945 27.637 1.00 90.06 111 ARG A O 1
ATOM 863 N N . LEU A 1 112 ? -19.746 -2.663 26.248 1.00 90.44 112 LEU A N 1
ATOM 864 C CA . LEU A 1 112 ? -18.435 -2.994 26.775 1.00 90.44 112 LEU A CA 1
ATOM 865 C C . LEU A 1 112 ? -17.335 -2.316 25.945 1.00 90.44 112 LEU A C 1
ATOM 867 O O . LEU A 1 112 ? -17.323 -2.440 24.714 1.00 90.44 112 LEU A O 1
ATOM 871 N N . PRO A 1 113 ? -16.398 -1.578 26.565 1.00 91.06 113 PRO A N 1
ATOM 872 C CA . PRO A 1 113 ? -15.182 -1.165 25.876 1.00 91.06 113 PRO A CA 1
ATOM 873 C C . PRO A 1 113 ? -14.413 -2.399 25.383 1.00 91.06 113 PRO A C 1
ATOM 875 O O . PRO A 1 113 ? -14.336 -3.397 26.093 1.00 91.06 113 PRO A O 1
ATOM 878 N N . LEU A 1 114 ? -13.852 -2.326 24.171 1.00 89.88 114 LEU A N 1
ATOM 879 C CA . LEU A 1 114 ? -12.995 -3.386 23.638 1.00 89.88 114 LEU A CA 1
ATOM 880 C C . LEU A 1 114 ? -11.539 -3.073 23.982 1.00 89.88 114 LEU A C 1
ATOM 882 O O . LEU A 1 114 ? -11.035 -2.013 23.599 1.00 89.88 114 LEU A O 1
ATOM 886 N N . MET A 1 115 ? -10.866 -3.981 24.676 1.00 89.50 115 MET A N 1
ATOM 887 C CA . MET A 1 115 ? -9.444 -3.899 24.993 1.00 89.50 115 MET A CA 1
ATOM 888 C C . MET A 1 115 ? -8.661 -4.891 24.133 1.00 89.50 115 MET A C 1
ATOM 890 O O . MET A 1 115 ? -9.120 -5.999 23.881 1.00 89.50 115 MET A O 1
ATOM 894 N N . ILE A 1 116 ? -7.486 -4.481 23.644 1.00 82.62 116 ILE A N 1
ATOM 895 C CA . ILE A 1 116 ? -6.555 -5.404 22.979 1.00 82.62 116 ILE A CA 1
ATOM 896 C C . ILE A 1 116 ? -5.582 -5.870 24.049 1.00 82.62 116 ILE A C 1
ATOM 898 O O . ILE A 1 116 ? -4.730 -5.093 24.497 1.00 82.62 116 ILE A O 1
ATOM 902 N N . SER A 1 117 ? -5.735 -7.112 24.487 1.00 70.62 117 SER A N 1
ATOM 903 C CA . SER A 1 117 ? -4.804 -7.731 25.417 1.00 70.62 117 SER A CA 1
ATOM 904 C C . SER A 1 117 ? -3.463 -7.876 24.678 1.00 70.62 117 SER A C 1
ATOM 906 O O . SER A 1 117 ? -3.422 -8.314 23.529 1.00 70.62 117 SER A O 1
ATOM 908 N N . GLY A 1 118 ? -2.353 -7.430 25.283 1.00 53.44 118 GLY A N 1
ATOM 909 C CA . GLY A 1 118 ? -1.015 -7.585 24.689 1.00 53.44 118 GLY A CA 1
ATOM 910 C C . GLY A 1 118 ? -0.671 -9.061 24.414 1.00 53.44 118 GLY A C 1
ATOM 911 O O . GLY A 1 118 ? -1.442 -9.943 24.791 1.00 53.44 118 GLY A O 1
ATOM 912 N N . PRO A 1 119 ? 0.481 -9.373 23.792 1.00 43.19 119 PRO A N 1
ATOM 913 C CA . PRO A 1 119 ? 0.830 -10.747 23.434 1.00 43.19 119 PRO A CA 1
ATOM 914 C C . PRO A 1 119 ? 1.132 -11.576 24.696 1.00 43.19 119 PRO A C 1
ATOM 916 O O . PRO A 1 119 ? 2.285 -11.705 25.086 1.00 43.19 119 PRO A O 1
ATOM 919 N N . ALA A 1 120 ? 0.100 -12.088 25.372 1.00 37.22 120 ALA A N 1
ATOM 920 C CA . ALA A 1 120 ? 0.200 -13.034 26.483 1.00 37.22 120 ALA A CA 1
ATOM 921 C C . ALA A 1 120 ? -1.179 -13.600 26.882 1.00 37.22 120 ALA A C 1
ATOM 923 O O . ALA A 1 120 ? -1.689 -13.340 27.969 1.00 37.22 120 ALA A O 1
ATOM 924 N N . ARG A 1 121 ? -1.739 -14.478 26.048 1.00 36.53 121 ARG A N 1
ATOM 925 C CA . ARG A 1 121 ? -2.271 -15.757 26.541 1.00 36.53 121 ARG A CA 1
ATOM 926 C C . ARG A 1 121 ? -1.648 -16.847 25.682 1.00 36.53 121 ARG A C 1
ATOM 928 O O . ARG A 1 121 ? -1.531 -16.687 24.472 1.00 36.53 121 ARG A O 1
ATOM 935 N N . LYS A 1 122 ? -1.165 -17.912 26.326 1.00 32.81 122 LYS A N 1
ATOM 936 C CA . LYS A 1 122 ? -0.560 -19.100 25.707 1.00 32.81 122 LYS A CA 1
ATOM 937 C C . LYS A 1 122 ? -1.611 -19.875 24.892 1.00 32.81 122 LYS A C 1
ATOM 939 O O . LYS A 1 122 ? -1.948 -21.004 25.226 1.00 32.81 122 LYS A O 1
ATOM 944 N N . HIS A 1 123 ? -2.137 -19.275 23.835 1.00 33.66 123 HIS A N 1
ATOM 945 C CA . HIS A 1 123 ? -2.882 -19.971 22.800 1.00 33.66 123 HIS A CA 1
ATOM 946 C C . HIS A 1 123 ?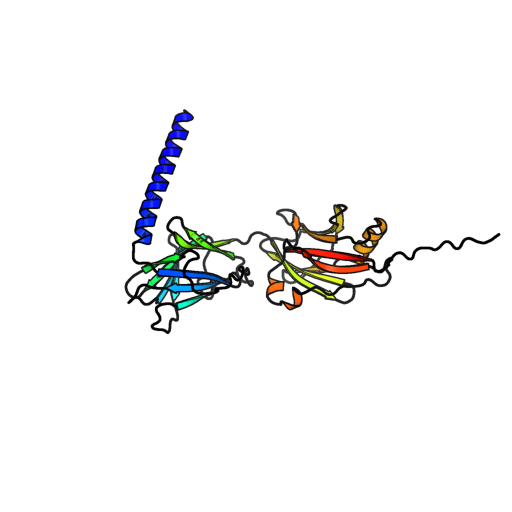 -2.020 -19.916 21.548 1.00 33.66 123 HIS A C 1
ATOM 948 O O . HIS A 1 123 ? -1.705 -18.847 21.029 1.00 33.66 123 HIS A O 1
ATOM 954 N N . ALA A 1 124 ? -1.525 -21.090 21.168 1.00 30.69 124 ALA A N 1
ATOM 955 C CA . ALA A 1 124 ? -0.585 -21.272 20.085 1.00 30.69 124 ALA A CA 1
ATOM 956 C C . ALA A 1 124 ? -1.063 -20.571 18.804 1.00 30.69 124 ALA A C 1
ATOM 958 O O . ALA A 1 124 ? -2.211 -20.708 18.386 1.00 30.69 124 ALA A O 1
ATOM 959 N N . THR A 1 125 ? -0.127 -19.838 18.199 1.00 31.52 125 THR A N 1
ATOM 960 C CA . THR A 1 125 ? -0.075 -19.529 16.766 1.00 31.52 125 THR A CA 1
ATOM 961 C C . THR A 1 125 ? -1.343 -18.929 16.155 1.00 31.52 125 THR A C 1
ATOM 963 O O . THR A 1 125 ? -1.940 -19.510 15.254 1.00 31.52 125 THR A O 1
ATOM 966 N N . ALA A 1 126 ? -1.680 -17.691 16.522 1.00 29.86 126 ALA A N 1
ATOM 967 C CA . ALA A 1 126 ? -2.167 -16.775 15.496 1.00 29.86 126 ALA A CA 1
ATOM 968 C C . ALA A 1 126 ? -0.925 -16.251 14.776 1.00 29.86 126 ALA A C 1
ATOM 970 O O . ALA A 1 126 ? -0.236 -15.350 15.258 1.00 29.86 126 ALA A O 1
ATOM 971 N N . THR A 1 127 ? -0.577 -16.900 13.667 1.00 29.86 127 THR A N 1
ATOM 972 C CA . THR A 1 127 ? 0.414 -16.409 12.716 1.00 29.86 127 THR A CA 1
ATOM 973 C C . THR A 1 127 ? 0.134 -14.926 12.515 1.00 29.86 127 THR A C 1
ATOM 975 O O . THR A 1 127 ? -0.951 -14.561 12.062 1.00 29.86 127 THR A O 1
ATOM 978 N N . VAL A 1 128 ? 1.076 -14.060 12.893 1.00 30.50 128 VAL A N 1
ATOM 979 C CA . VAL A 1 128 ? 1.038 -12.654 12.494 1.00 30.50 128 VAL A CA 1
ATOM 980 C C . VAL A 1 128 ? 1.238 -12.665 10.983 1.00 30.50 128 VAL A C 1
ATOM 982 O O . VAL A 1 128 ? 2.354 -12.559 10.477 1.00 30.50 128 VAL A O 1
ATOM 985 N N . ILE A 1 129 ? 0.149 -12.888 10.250 1.00 31.05 129 ILE A N 1
ATOM 986 C CA . ILE A 1 129 ? 0.086 -12.615 8.827 1.00 31.05 129 ILE A CA 1
ATOM 987 C C . ILE A 1 129 ? 0.263 -11.107 8.766 1.00 31.05 129 ILE A C 1
ATOM 989 O O . ILE A 1 129 ? -0.578 -10.350 9.255 1.00 31.05 129 ILE A O 1
ATOM 993 N N . ARG A 1 130 ? 1.428 -10.677 8.271 1.00 31.58 130 ARG A N 1
ATOM 994 C CA . ARG A 1 130 ? 1.705 -9.261 8.034 1.00 31.58 130 ARG A CA 1
ATOM 995 C C . ARG A 1 130 ? 0.495 -8.689 7.291 1.00 31.58 130 ARG A C 1
ATOM 997 O O . ARG A 1 130 ? 0.098 -9.300 6.298 1.00 31.58 130 ARG A O 1
ATOM 1004 N N . PRO A 1 131 ? -0.106 -7.584 7.763 1.00 33.50 131 PRO A N 1
ATOM 1005 C CA . PRO A 1 131 ? -1.300 -7.039 7.138 1.00 33.50 131 PRO A CA 1
ATOM 1006 C C . PRO A 1 131 ? -1.012 -6.819 5.655 1.00 33.50 131 PRO A C 1
ATOM 1008 O O . PRO A 1 131 ? -0.082 -6.098 5.294 1.00 33.50 131 PRO A O 1
ATOM 1011 N N . HIS A 1 132 ? -1.771 -7.495 4.798 1.00 35.59 132 HIS A N 1
ATOM 1012 C CA . HIS A 1 132 ? -1.812 -7.188 3.378 1.00 35.59 132 HIS A CA 1
ATOM 1013 C C . HIS A 1 132 ? -2.653 -5.920 3.234 1.00 35.59 132 HIS A C 1
ATOM 1015 O O . HIS A 1 132 ? -3.804 -5.946 3.665 1.00 35.59 132 HIS A O 1
ATOM 1021 N N . PRO A 1 133 ? -2.137 -4.807 2.689 1.00 36.00 133 PRO A N 1
ATOM 1022 C CA . PRO A 1 133 ? -2.993 -3.678 2.348 1.00 36.00 133 PRO A CA 1
ATOM 1023 C C . PRO A 1 133 ? -4.019 -4.018 1.228 1.00 36.00 133 PRO A C 1
ATOM 1025 O O . PRO A 1 133 ? -3.995 -5.121 0.664 1.00 36.00 133 PRO A O 1
ATOM 1028 N N . PRO A 1 134 ? -5.010 -3.142 0.964 1.00 35.88 134 PRO A N 1
ATOM 1029 C CA . PRO A 1 134 ? -6.282 -3.589 0.410 1.00 35.88 134 PRO A CA 1
ATOM 1030 C C . PRO A 1 134 ? -6.409 -3.897 -1.074 1.00 35.88 134 PRO A C 1
ATOM 1032 O O . PRO A 1 134 ? -5.652 -3.447 -1.927 1.00 35.88 134 PRO A O 1
ATOM 1035 N N . ALA A 1 135 ? -7.435 -4.701 -1.381 1.00 36.00 135 ALA A N 1
ATOM 1036 C CA . ALA A 1 135 ? -8.051 -4.743 -2.705 1.00 36.00 135 ALA A CA 1
ATOM 1037 C C . ALA A 1 135 ? -8.813 -3.458 -2.920 1.00 36.00 135 ALA A C 1
ATOM 1039 O O . ALA A 1 135 ? -9.542 -3.036 -2.030 1.00 36.00 135 ALA A O 1
ATOM 1040 N N . ARG A 1 136 ? -8.648 -2.867 -4.100 1.00 41.47 136 ARG A N 1
ATOM 1041 C CA . ARG A 1 136 ? -9.370 -1.675 -4.525 1.00 41.47 136 ARG A CA 1
ATOM 1042 C C . ARG A 1 136 ? -10.852 -1.729 -4.167 1.00 41.47 136 ARG A C 1
ATOM 1044 O O . ARG A 1 136 ? -11.557 -2.604 -4.664 1.00 41.47 136 ARG A O 1
ATOM 1051 N N . SER A 1 137 ? -11.283 -0.706 -3.434 1.00 41.94 137 SER A N 1
ATOM 1052 C CA . SER A 1 137 ? -12.468 0.082 -3.797 1.00 41.94 137 SER A CA 1
ATOM 1053 C C . SER A 1 137 ? -12.598 1.415 -3.044 1.00 41.94 137 SER A C 1
ATOM 1055 O O . SER A 1 137 ? -13.484 2.178 -3.399 1.00 41.94 137 SER A O 1
ATOM 1057 N N . ASP A 1 138 ? -11.748 1.750 -2.060 1.00 51.31 138 ASP A N 1
ATOM 1058 C CA . ASP A 1 138 ? -11.901 3.028 -1.328 1.00 51.31 138 ASP A CA 1
ATOM 1059 C C . ASP A 1 138 ? -10.618 3.831 -1.059 1.00 51.31 138 ASP A C 1
ATOM 1061 O O . ASP A 1 138 ? -10.692 4.925 -0.512 1.00 51.31 138 ASP A O 1
ATOM 1065 N N . HIS A 1 139 ? -9.448 3.326 -1.458 1.00 57.91 139 HIS A N 1
ATOM 1066 C CA . HIS A 1 139 ? -8.136 3.940 -1.214 1.00 57.91 139 HIS A CA 1
ATOM 1067 C C . HIS A 1 139 ? -7.799 4.223 0.267 1.00 57.91 139 HIS A C 1
ATOM 1069 O O . HIS A 1 139 ? -6.753 4.789 0.560 1.00 57.91 139 HIS A O 1
ATOM 1075 N N . LEU A 1 140 ? -8.609 3.806 1.240 1.00 65.00 140 LEU A N 1
ATOM 1076 C CA . LEU A 1 140 ? -8.374 4.163 2.637 1.00 65.00 140 LEU A CA 1
ATOM 1077 C C . LEU A 1 140 ? -7.323 3.248 3.279 1.00 65.00 140 LEU A C 1
ATOM 1079 O O . LEU A 1 140 ? -7.417 2.019 3.235 1.00 65.00 140 LEU A O 1
ATOM 1083 N N . VAL A 1 141 ? -6.340 3.853 3.948 1.00 61.34 141 VAL A N 1
ATOM 1084 C CA . VAL A 1 141 ? -5.347 3.126 4.748 1.00 61.34 141 VAL A CA 1
ATOM 1085 C C . VAL A 1 141 ? -5.910 2.904 6.144 1.00 61.34 141 VAL A C 1
ATOM 1087 O O . VAL A 1 141 ? -6.408 3.830 6.782 1.00 61.34 141 VAL A O 1
ATOM 1090 N N . ARG A 1 142 ? -5.830 1.664 6.631 1.00 72.62 142 ARG A N 1
ATOM 1091 C CA . ARG A 1 142 ? -6.395 1.266 7.922 1.00 72.62 142 ARG A CA 1
ATOM 1092 C C . ARG A 1 142 ? -5.326 0.665 8.825 1.00 72.62 142 ARG A C 1
ATOM 1094 O O . ARG A 1 142 ? -4.591 -0.227 8.415 1.00 72.62 142 ARG A O 1
ATOM 1101 N N . HIS A 1 143 ? -5.258 1.140 10.065 1.00 77.50 143 HIS A N 1
ATOM 1102 C CA . HIS A 1 143 ? -4.308 0.673 11.074 1.00 77.50 143 HIS A CA 1
ATOM 1103 C C . HIS A 1 143 ? -5.025 0.330 12.380 1.00 77.50 143 HIS A C 1
ATOM 1105 O O . HIS A 1 143 ? -5.807 1.134 12.889 1.00 77.50 143 HIS A O 1
ATOM 1111 N N . ILE A 1 144 ? -4.705 -0.826 12.963 1.00 80.19 144 ILE A N 1
ATOM 1112 C CA . ILE A 1 144 ? -5.208 -1.247 14.275 1.00 80.19 144 ILE A CA 1
ATOM 1113 C C . ILE A 1 144 ? -4.192 -0.881 15.348 1.00 80.19 144 ILE A C 1
ATOM 1115 O O . ILE A 1 144 ? -3.009 -1.177 15.230 1.00 80.19 144 ILE A O 1
ATOM 1119 N N . GLY A 1 145 ? -4.655 -0.288 16.438 1.00 82.88 145 GLY A N 1
ATOM 1120 C CA . GLY A 1 145 ? -3.827 -0.099 17.617 1.00 82.88 145 GLY A CA 1
ATOM 1121 C C . GLY A 1 145 ? -4.668 0.129 18.857 1.00 82.88 145 GLY A C 1
ATOM 1122 O O . GLY A 1 145 ? -5.851 -0.201 18.904 1.00 82.88 145 GLY A O 1
ATOM 1123 N N . THR A 1 146 ? -4.055 0.745 19.859 1.00 84.62 146 THR A N 1
ATOM 1124 C CA . THR A 1 146 ? -4.735 1.144 21.088 1.00 84.62 146 THR A CA 1
ATOM 1125 C C . THR A 1 146 ? -4.654 2.652 21.292 1.00 84.62 146 THR A C 1
ATOM 1127 O O . THR A 1 146 ? -3.779 3.343 20.756 1.00 84.62 146 THR A O 1
ATOM 1130 N N . ASN A 1 147 ? -5.618 3.220 22.015 1.00 83.31 147 ASN A N 1
ATOM 1131 C CA . ASN A 1 147 ? -5.498 4.588 22.520 1.00 83.31 147 ASN A CA 1
ATOM 1132 C C . ASN A 1 147 ? -4.767 4.633 23.865 1.00 83.31 147 ASN A C 1
ATOM 1134 O O . ASN A 1 147 ? -4.378 3.617 24.433 1.00 83.31 147 ASN A O 1
ATOM 1138 N N . ALA A 1 148 ? -4.598 5.846 24.384 1.00 79.44 148 ALA A N 1
ATOM 1139 C CA . ALA A 1 148 ? -3.920 6.093 25.649 1.00 79.44 148 ALA A CA 1
ATOM 1140 C C . ALA A 1 148 ? -4.593 5.410 26.866 1.00 79.44 148 ALA A C 1
ATOM 1142 O O . ALA A 1 148 ? -3.949 5.235 27.898 1.00 79.44 148 ALA A O 1
ATOM 1143 N N . LEU A 1 149 ? -5.862 4.999 26.733 1.00 79.56 149 LEU A N 1
ATOM 1144 C CA . LEU A 1 149 ? -6.634 4.262 27.739 1.00 79.56 149 LEU A CA 1
ATOM 1145 C C . LEU A 1 149 ? -6.555 2.735 27.557 1.00 79.56 149 LEU A C 1
ATOM 1147 O O . LEU A 1 149 ? -7.136 2.008 28.350 1.00 79.56 149 LEU A O 1
ATOM 1151 N N . GLY A 1 150 ? -5.848 2.238 26.536 1.00 79.81 150 GLY A N 1
ATOM 1152 C CA . GLY A 1 150 ? -5.774 0.808 26.216 1.00 79.81 150 GLY A CA 1
ATOM 1153 C C . GLY A 1 150 ? -6.960 0.277 25.406 1.00 79.81 150 GLY A C 1
ATOM 1154 O O . GLY A 1 150 ? -7.025 -0.920 25.146 1.00 79.81 150 GLY A O 1
ATOM 1155 N N . LEU A 1 151 ? -7.874 1.150 24.971 1.00 86.56 151 LEU A N 1
ATOM 1156 C CA . LEU A 1 151 ? -9.008 0.750 24.140 1.00 86.56 151 LEU A CA 1
ATOM 1157 C C . LEU A 1 151 ? -8.557 0.467 22.715 1.00 86.56 151 LEU A C 1
ATOM 1159 O O . LEU A 1 151 ? -7.735 1.205 22.163 1.00 86.56 151 LEU A O 1
ATOM 1163 N N . ALA A 1 152 ? -9.164 -0.546 22.114 1.00 88.06 152 ALA A N 1
ATOM 1164 C CA . ALA A 1 152 ? -8.972 -0.920 20.732 1.00 88.06 152 ALA A CA 1
ATOM 1165 C C . ALA A 1 152 ? -9.431 0.212 19.800 1.00 88.06 152 ALA A C 1
ATOM 1167 O O . ALA A 1 152 ? -10.525 0.773 19.934 1.00 88.06 152 ALA A O 1
ATOM 1168 N N . VAL A 1 153 ? -8.576 0.559 18.843 1.00 89.00 153 VAL A N 1
ATOM 1169 C CA . VAL A 1 153 ? -8.810 1.626 17.875 1.00 89.00 153 VAL A CA 1
ATOM 1170 C C . VAL A 1 153 ? -8.463 1.151 16.478 1.00 89.00 153 VAL A C 1
ATOM 1172 O O . VAL A 1 153 ? -7.429 0.519 16.272 1.00 89.00 153 VAL A O 1
ATOM 1175 N N . ILE A 1 154 ? -9.282 1.566 15.516 1.00 87.06 154 ILE A N 1
ATOM 1176 C CA . ILE A 1 154 ? -8.925 1.569 14.104 1.00 87.06 154 ILE A CA 1
ATOM 1177 C C . ILE A 1 154 ? -8.760 3.009 13.615 1.00 87.06 154 ILE A C 1
ATOM 1179 O O . ILE A 1 154 ? -9.631 3.859 13.807 1.00 87.06 154 ILE A O 1
ATOM 1183 N N . THR A 1 155 ? -7.615 3.305 13.016 1.00 84.06 155 THR A N 1
ATOM 1184 C CA . THR A 1 155 ? -7.358 4.580 12.346 1.00 84.06 155 THR A CA 1
ATOM 1185 C C . THR A 1 155 ? -7.564 4.375 10.861 1.00 84.06 155 THR A C 1
ATOM 1187 O O . THR A 1 155 ? -6.939 3.493 10.281 1.00 84.06 155 THR A O 1
ATOM 1190 N N . VAL A 1 156 ? -8.427 5.190 10.269 1.00 83.69 156 VAL A N 1
ATOM 1191 C CA . VAL A 1 156 ? -8.653 5.266 8.830 1.00 83.69 156 VAL A CA 1
ATOM 1192 C C . VAL A 1 156 ? -8.020 6.564 8.346 1.00 83.69 156 VAL A C 1
ATOM 1194 O O . VAL A 1 156 ? -8.332 7.629 8.876 1.00 83.69 156 VAL A O 1
ATOM 1197 N N . SER A 1 157 ? -7.120 6.508 7.379 1.00 75.88 157 SER A N 1
ATOM 1198 C CA . SER A 1 157 ? -6.473 7.685 6.801 1.00 75.88 157 SER A CA 1
ATOM 1199 C C . SER A 1 157 ? -6.644 7.704 5.294 1.00 75.88 157 SER A C 1
ATOM 1201 O O . SER A 1 157 ? -6.863 6.659 4.675 1.00 75.88 157 SER A O 1
ATOM 1203 N N . SER A 1 158 ? -6.526 8.897 4.710 1.00 68.19 158 SER A N 1
ATOM 1204 C CA . SER A 1 158 ? -6.395 9.025 3.264 1.00 68.19 158 SER A CA 1
ATOM 1205 C C . SER A 1 158 ? -5.247 8.144 2.765 1.00 68.19 158 SER A C 1
ATOM 1207 O O . SER A 1 158 ? -4.258 7.964 3.494 1.00 68.19 158 SER A O 1
ATOM 1209 N N . PRO A 1 159 ? -5.357 7.605 1.544 1.00 66.19 159 PRO A N 1
ATOM 1210 C CA . PRO A 1 159 ? -4.194 7.043 0.868 1.00 66.19 159 PRO A CA 1
ATOM 1211 C C . PRO A 1 159 ? -3.077 8.085 0.821 1.00 66.19 159 PRO A C 1
ATOM 1213 O O . PRO A 1 159 ? -3.311 9.278 0.618 1.00 66.19 159 PRO A O 1
ATOM 1216 N N . THR A 1 160 ? -1.844 7.630 0.984 1.00 67.50 160 THR A N 1
ATOM 1217 C CA . THR A 1 160 ? -0.694 8.410 0.536 1.00 67.50 160 THR A CA 1
ATOM 1218 C C . THR A 1 160 ? -0.614 8.317 -0.987 1.00 67.50 160 THR A C 1
ATOM 1220 O O . THR A 1 160 ? -0.769 7.200 -1.488 1.00 67.50 160 THR A O 1
ATOM 1223 N N . PRO A 1 161 ? -0.337 9.420 -1.710 1.00 73.25 161 PRO A N 1
ATOM 1224 C CA . PRO A 1 161 ? -0.041 9.372 -3.137 1.00 73.25 161 PRO A CA 1
ATOM 1225 C C . PRO A 1 161 ? 0.948 8.244 -3.438 1.00 73.25 161 PRO A C 1
ATOM 1227 O O . PRO A 1 161 ? 1.993 8.169 -2.788 1.00 73.25 161 PRO A O 1
ATOM 1230 N N . SER A 1 162 ? 0.606 7.336 -4.353 1.00 74.00 162 SER A N 1
ATOM 1231 C CA . SER A 1 162 ? 1.446 6.184 -4.703 1.00 74.00 162 SER A CA 1
ATOM 1232 C C . SER A 1 162 ? 1.244 5.738 -6.147 1.00 74.00 162 SER A C 1
ATOM 1234 O O . SER A 1 162 ? 0.268 6.096 -6.804 1.00 74.00 162 SER A O 1
ATOM 1236 N N . ILE A 1 163 ? 2.192 4.948 -6.654 1.00 77.00 163 ILE A N 1
ATOM 1237 C CA . ILE A 1 163 ? 2.086 4.277 -7.949 1.00 77.00 163 ILE A CA 1
ATOM 1238 C C . ILE A 1 163 ? 2.207 2.778 -7.704 1.00 77.00 163 ILE A C 1
ATOM 1240 O O . ILE A 1 163 ? 3.290 2.281 -7.386 1.00 77.00 163 ILE A O 1
ATOM 1244 N N . ASP A 1 164 ? 1.100 2.064 -7.874 1.00 76.50 164 ASP A N 1
ATOM 1245 C CA . ASP A 1 164 ? 1.049 0.626 -7.642 1.00 76.50 164 ASP A CA 1
ATOM 1246 C C . ASP A 1 164 ? 1.385 -0.132 -8.926 1.00 76.50 164 ASP A C 1
ATOM 1248 O O . ASP A 1 164 ? 0.787 0.107 -9.978 1.00 76.50 164 ASP A O 1
ATOM 1252 N N . VAL A 1 165 ? 2.300 -1.099 -8.844 1.00 77.81 165 VAL A N 1
ATOM 1253 C CA . VAL A 1 165 ? 2.552 -2.037 -9.947 1.00 77.81 165 VAL A CA 1
ATOM 1254 C C . VAL A 1 165 ? 1.492 -3.136 -9.915 1.00 77.81 165 VAL A C 1
ATOM 1256 O O . VAL A 1 165 ? 1.486 -3.988 -9.030 1.00 77.81 165 VAL A O 1
ATOM 1259 N N . THR A 1 166 ? 0.573 -3.106 -10.877 1.00 74.25 166 THR A N 1
ATOM 1260 C CA . THR A 1 166 ? -0.563 -4.043 -10.966 1.00 74.25 166 THR A CA 1
ATOM 1261 C C . THR A 1 166 ? -0.269 -5.301 -11.765 1.00 74.25 166 THR A C 1
ATOM 1263 O O . THR A 1 166 ? -0.861 -6.347 -11.506 1.00 74.25 166 THR A O 1
ATOM 1266 N N . SER A 1 167 ? 0.645 -5.207 -12.726 1.00 78.00 167 SER A N 1
ATOM 1267 C CA . SER A 1 167 ? 1.090 -6.334 -13.533 1.00 78.00 167 SER A CA 1
ATOM 1268 C C . SER A 1 167 ? 2.482 -6.062 -14.083 1.00 78.00 167 SER A C 1
ATOM 1270 O O . SER A 1 167 ? 2.807 -4.923 -14.432 1.00 78.00 167 SER A O 1
ATOM 1272 N N . VAL A 1 168 ? 3.276 -7.121 -14.189 1.00 82.75 168 VAL A N 1
ATOM 1273 C CA . VAL A 1 168 ? 4.546 -7.143 -14.908 1.00 82.75 168 VAL A CA 1
ATOM 1274 C C . VAL A 1 168 ? 4.483 -8.321 -15.874 1.00 82.75 168 VAL A C 1
ATOM 1276 O O . VAL A 1 168 ? 4.515 -9.484 -15.471 1.00 82.75 168 VAL A O 1
ATOM 1279 N N . ASP A 1 169 ? 4.368 -8.014 -17.159 1.00 85.19 169 ASP A N 1
ATOM 1280 C CA . ASP A 1 169 ? 4.399 -8.990 -18.239 1.00 85.19 169 ASP A CA 1
ATOM 1281 C C . ASP A 1 169 ? 5.819 -9.061 -18.808 1.00 85.19 169 ASP A C 1
ATOM 1283 O O . ASP A 1 169 ? 6.313 -8.121 -19.432 1.00 85.19 169 ASP A O 1
ATOM 1287 N N . ALA A 1 170 ? 6.481 -10.191 -18.568 1.00 84.69 170 ALA A N 1
ATOM 1288 C CA . ALA A 1 170 ? 7.793 -10.514 -19.112 1.00 84.69 170 ALA A CA 1
ATOM 1289 C C . ALA A 1 170 ? 7.655 -11.551 -20.244 1.00 84.69 170 ALA A C 1
ATOM 1291 O O . ALA A 1 170 ? 8.066 -12.710 -20.110 1.00 84.69 170 ALA A O 1
ATOM 1292 N N . SER A 1 171 ? 7.034 -11.142 -21.351 1.00 78.38 171 SER A N 1
ATOM 1293 C CA . SER A 1 171 ? 6.790 -11.969 -22.538 1.00 78.38 171 SER A CA 1
ATOM 1294 C C . SER A 1 171 ? 7.649 -11.536 -23.731 1.00 78.38 171 SER A C 1
ATOM 1296 O O . SER A 1 171 ? 8.076 -10.393 -23.820 1.00 78.38 171 SER A O 1
ATOM 1298 N N . LEU A 1 172 ? 7.936 -12.481 -24.639 1.00 66.31 172 LEU A N 1
ATOM 1299 C CA . LEU A 1 172 ? 8.422 -12.268 -26.018 1.00 66.31 172 LEU A CA 1
ATOM 1300 C C . LEU A 1 172 ? 9.200 -10.949 -26.262 1.00 66.31 172 LEU A C 1
ATOM 1302 O O . LEU A 1 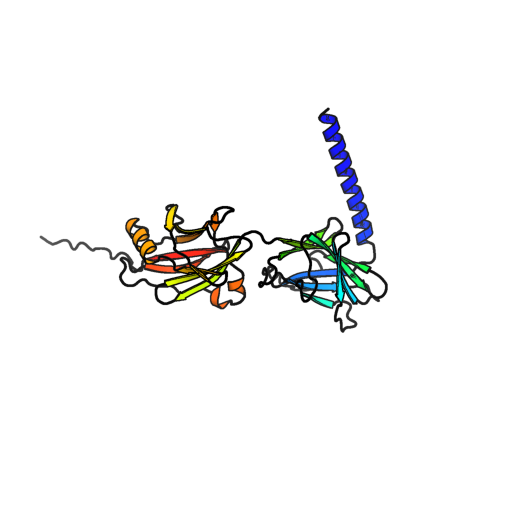172 ? 8.700 -10.035 -26.908 1.00 66.31 172 LEU A O 1
ATOM 1306 N N . TYR A 1 173 ? 10.440 -10.875 -25.762 1.00 80.38 173 TYR A N 1
ATOM 1307 C CA . TYR A 1 173 ? 11.390 -9.763 -25.973 1.00 80.38 173 TYR A CA 1
ATOM 1308 C C . TYR A 1 173 ? 11.037 -8.403 -25.344 1.00 80.38 173 TYR A C 1
ATOM 1310 O O . TYR A 1 173 ? 11.751 -7.433 -25.591 1.00 80.38 173 TYR A O 1
ATOM 1318 N N . ARG A 1 174 ? 10.010 -8.312 -24.490 1.00 89.38 174 ARG A N 1
ATOM 1319 C CA . ARG A 1 174 ? 9.618 -7.063 -23.816 1.00 89.38 174 ARG A CA 1
ATOM 1320 C C . ARG A 1 174 ? 9.313 -7.258 -22.334 1.00 89.38 174 ARG A C 1
ATOM 1322 O O . ARG A 1 174 ? 8.820 -8.300 -21.917 1.00 89.38 174 ARG A O 1
ATOM 1329 N N . ILE A 1 175 ? 9.550 -6.218 -21.541 1.00 91.44 175 ILE A N 1
ATOM 1330 C CA . ILE A 1 175 ? 9.019 -6.121 -20.178 1.00 91.44 175 ILE A CA 1
ATOM 1331 C C . ILE A 1 175 ? 7.975 -5.012 -20.195 1.00 91.44 175 ILE A C 1
ATOM 1333 O O . ILE A 1 175 ? 8.328 -3.849 -20.384 1.00 91.44 175 ILE A O 1
ATOM 1337 N N . ARG A 1 176 ? 6.709 -5.377 -19.992 1.00 91.62 176 ARG A N 1
ATOM 1338 C CA . ARG A 1 176 ? 5.587 -4.444 -19.904 1.00 91.62 176 ARG A CA 1
ATOM 1339 C C . ARG A 1 176 ? 5.125 -4.317 -18.464 1.00 91.62 176 ARG A C 1
ATOM 1341 O O . ARG A 1 176 ? 4.828 -5.321 -17.823 1.00 91.62 176 ARG A O 1
ATOM 1348 N N . LEU A 1 177 ? 5.011 -3.093 -17.964 1.00 89.69 177 LEU A N 1
ATOM 1349 C CA . LEU A 1 177 ? 4.426 -2.820 -16.655 1.00 89.69 177 LEU A CA 1
ATOM 1350 C C . LEU A 1 177 ? 3.042 -2.205 -16.838 1.00 89.69 177 LEU A C 1
ATOM 1352 O O . LEU A 1 177 ? 2.842 -1.331 -17.680 1.00 89.69 177 LEU A O 1
ATOM 1356 N N . THR A 1 178 ? 2.096 -2.647 -16.016 1.00 87.56 178 THR A N 1
ATOM 1357 C CA . THR A 1 178 ? 0.815 -1.963 -15.830 1.00 87.56 178 THR A CA 1
ATOM 1358 C C . THR A 1 178 ? 0.812 -1.352 -14.445 1.00 87.56 178 THR A C 1
ATOM 1360 O O . THR A 1 178 ? 0.886 -2.057 -13.436 1.00 87.56 178 THR A O 1
ATOM 1363 N N . LEU A 1 179 ? 0.732 -0.035 -14.393 1.00 85.81 179 LEU A N 1
ATOM 1364 C CA . LEU A 1 179 ? 0.772 0.757 -13.181 1.00 85.81 179 LEU A CA 1
ATOM 1365 C C . LEU A 1 179 ? -0.599 1.362 -12.918 1.00 85.81 179 LEU A C 1
ATOM 1367 O O . LEU A 1 179 ? -1.376 1.624 -13.837 1.00 85.81 179 LEU A O 1
ATOM 1371 N N . THR A 1 180 ? -0.904 1.626 -11.658 1.00 83.75 180 THR A N 1
ATOM 1372 C CA . THR A 1 180 ? -2.068 2.430 -11.309 1.00 83.75 180 THR A CA 1
ATOM 1373 C C . THR A 1 180 ? -1.697 3.505 -10.310 1.00 83.75 180 THR A C 1
ATOM 1375 O O . THR A 1 180 ? -1.276 3.182 -9.199 1.00 83.75 180 THR A O 1
ATOM 1378 N N . PRO A 1 181 ? -1.865 4.776 -10.697 1.00 82.19 181 PRO A N 1
ATOM 1379 C CA . PRO A 1 181 ? -1.736 5.885 -9.773 1.00 82.19 181 PRO A CA 1
ATOM 1380 C C . PRO A 1 181 ? -2.845 5.864 -8.717 1.00 82.19 181 PRO A C 1
ATOM 1382 O O . PRO A 1 181 ? -4.005 5.598 -9.030 1.00 82.19 181 PRO A O 1
ATOM 1385 N N . VAL A 1 182 ? -2.485 6.169 -7.475 1.00 76.50 182 VAL A N 1
ATOM 1386 C CA . VAL A 1 182 ? -3.398 6.351 -6.343 1.00 76.50 182 VAL A CA 1
ATOM 1387 C C . VAL A 1 182 ? -3.220 7.774 -5.834 1.00 76.50 182 VAL A C 1
ATOM 1389 O O . VAL A 1 182 ? -2.113 8.135 -5.441 1.00 76.50 182 VAL A O 1
ATOM 1392 N N . GLU A 1 183 ? -4.287 8.581 -5.875 1.00 77.50 183 GLU A N 1
ATOM 1393 C CA . GLU A 1 183 ? -4.270 10.015 -5.514 1.00 77.50 183 GLU A CA 1
ATOM 1394 C C . GLU A 1 183 ? -3.105 10.803 -6.136 1.00 77.50 183 GLU A C 1
ATOM 1396 O O . GLU A 1 183 ? -2.523 11.700 -5.527 1.00 77.50 183 GLU A O 1
ATOM 1401 N N . THR A 1 184 ? -2.703 10.425 -7.348 1.00 83.62 184 THR A N 1
ATOM 1402 C CA . THR A 1 184 ? -1.597 11.062 -8.057 1.00 83.62 184 THR A CA 1
ATOM 1403 C C . THR A 1 184 ? -1.703 10.826 -9.556 1.00 83.62 184 THR A C 1
ATOM 1405 O O . THR A 1 184 ? -2.541 10.059 -10.034 1.00 83.62 184 THR A O 1
ATOM 1408 N N . THR A 1 185 ? -0.833 11.478 -10.318 1.00 89.94 185 THR A N 1
ATOM 1409 C CA . THR A 1 185 ? -0.714 11.320 -11.765 1.00 89.94 185 THR A CA 1
ATOM 1410 C C . THR A 1 185 ? 0.740 11.116 -12.159 1.00 89.94 185 THR A C 1
ATOM 1412 O O . THR A 1 185 ? 1.642 11.649 -11.524 1.00 89.94 185 THR A O 1
ATOM 1415 N N . VAL A 1 186 ? 0.962 10.362 -13.237 1.00 91.38 186 VAL A N 1
ATOM 1416 C CA . VAL A 1 186 ? 2.297 10.158 -13.817 1.00 91.38 186 VAL A CA 1
ATOM 1417 C C . VAL A 1 186 ? 2.606 11.260 -14.821 1.00 91.38 186 VAL A C 1
ATOM 1419 O O . VAL A 1 186 ? 1.957 11.334 -15.865 1.00 91.38 186 VAL A O 1
ATOM 1422 N N . GLU A 1 187 ? 3.580 12.107 -14.525 1.00 93.62 187 GLU A N 1
ATOM 1423 C CA . GLU A 1 187 ? 4.015 13.166 -15.441 1.00 93.62 187 GLU A CA 1
ATOM 1424 C C . GLU A 1 187 ? 5.097 12.648 -16.385 1.00 93.62 187 GLU A C 1
ATOM 1426 O O . GLU A 1 187 ? 4.975 12.788 -17.601 1.00 93.62 187 GLU A O 1
ATOM 1431 N N . ARG A 1 188 ? 6.115 11.974 -15.833 1.00 94.38 188 ARG A N 1
ATOM 1432 C CA . ARG A 1 188 ? 7.226 11.387 -16.592 1.00 94.38 188 ARG A CA 1
ATOM 1433 C C . ARG A 1 188 ? 7.672 10.062 -15.995 1.00 94.38 188 ARG A C 1
ATOM 1435 O O . ARG A 1 188 ? 7.413 9.759 -14.829 1.00 94.38 188 ARG A O 1
ATOM 1442 N N . MET A 1 189 ? 8.359 9.265 -16.806 1.00 94.44 189 MET A N 1
ATOM 1443 C CA . MET A 1 189 ? 8.943 7.997 -16.383 1.00 94.44 189 MET A CA 1
ATOM 1444 C C . MET A 1 189 ? 10.326 7.816 -16.987 1.00 94.44 189 MET A C 1
ATOM 1446 O O . MET A 1 189 ? 10.556 8.140 -18.149 1.00 94.44 189 MET A O 1
ATOM 1450 N N . TRP A 1 190 ? 11.244 7.252 -16.210 1.00 94.56 190 TRP A N 1
ATOM 1451 C CA . TRP A 1 190 ? 12.552 6.850 -16.713 1.00 94.56 190 TRP A CA 1
ATOM 1452 C C . TRP A 1 190 ? 13.043 5.583 -16.024 1.00 94.56 190 TRP A C 1
ATOM 1454 O O . TRP A 1 190 ? 12.713 5.304 -14.868 1.00 94.56 190 TRP A O 1
ATOM 1464 N N . THR A 1 191 ? 13.882 4.820 -16.719 1.00 93.00 191 THR A N 1
ATOM 1465 C CA . THR A 1 191 ? 14.764 3.864 -16.058 1.00 93.00 191 THR A CA 1
ATOM 1466 C C . THR A 1 191 ? 16.023 4.595 -15.636 1.00 93.00 191 THR A C 1
ATOM 1468 O O . THR A 1 191 ? 16.624 5.320 -16.426 1.00 93.00 191 THR A O 1
ATOM 1471 N N . HIS A 1 192 ? 16.438 4.395 -14.398 1.00 90.06 192 HIS A N 1
ATOM 1472 C CA . HIS A 1 192 ? 17.662 4.933 -13.839 1.00 90.06 192 HIS A CA 1
ATOM 1473 C C . HIS A 1 192 ? 18.590 3.785 -13.455 1.00 90.06 192 HIS A C 1
ATOM 1475 O O . HIS A 1 192 ? 18.179 2.843 -12.771 1.00 90.06 192 HIS A O 1
ATOM 1481 N N . ARG A 1 193 ? 19.851 3.872 -13.865 1.00 86.69 193 ARG A N 1
ATOM 1482 C CA . ARG A 1 193 ? 20.873 2.904 -13.474 1.00 86.69 193 ARG A CA 1
ATOM 1483 C C . ARG A 1 193 ? 21.381 3.213 -12.071 1.00 86.69 193 ARG A C 1
ATOM 1485 O O . ARG A 1 193 ? 21.804 4.333 -11.801 1.00 86.69 193 ARG A O 1
ATOM 1492 N N . ARG A 1 194 ? 21.400 2.212 -11.188 1.00 82.00 194 ARG A N 1
ATOM 1493 C CA . ARG A 1 194 ? 21.783 2.405 -9.777 1.00 82.00 194 ARG A CA 1
ATOM 1494 C C . ARG A 1 194 ? 23.229 2.898 -9.593 1.00 82.00 194 ARG A C 1
ATOM 1496 O O . ARG A 1 194 ? 23.487 3.609 -8.631 1.00 82.00 194 ARG A O 1
ATOM 1503 N N . THR A 1 195 ? 24.144 2.514 -10.482 1.00 79.75 195 THR A N 1
ATOM 1504 C CA . THR A 1 195 ? 25.591 2.777 -10.374 1.00 79.75 195 THR A CA 1
ATOM 1505 C C . THR A 1 195 ? 26.036 4.094 -11.012 1.00 79.75 195 THR A C 1
ATOM 1507 O O . THR A 1 195 ? 26.919 4.746 -10.467 1.00 79.75 195 THR A O 1
ATOM 1510 N N . SER A 1 196 ? 25.430 4.520 -12.126 1.00 73.50 196 SER A N 1
ATOM 1511 C CA . SER A 1 196 ? 25.952 5.633 -12.943 1.00 73.50 196 SER A CA 1
ATOM 1512 C C . SER A 1 196 ? 25.059 6.875 -12.992 1.00 73.50 196 SER A C 1
ATOM 1514 O O . SER A 1 196 ? 25.378 7.828 -13.693 1.00 73.50 196 SER A O 1
ATOM 1516 N N . HIS A 1 197 ? 23.913 6.879 -12.304 1.00 72.44 197 HIS A N 1
ATOM 1517 C CA . HIS A 1 197 ? 22.875 7.911 -12.434 1.00 72.44 197 HIS A CA 1
ATOM 1518 C C . HIS A 1 197 ? 22.333 8.135 -13.860 1.00 72.44 197 HIS A C 1
ATOM 1520 O O . HIS A 1 197 ? 21.494 9.018 -14.050 1.00 72.44 197 HIS A O 1
ATOM 1526 N N . THR A 1 198 ? 22.730 7.319 -14.847 1.00 87.06 198 THR A N 1
ATOM 1527 C CA . THR A 1 198 ? 22.230 7.392 -16.225 1.00 87.06 198 THR A CA 1
ATOM 1528 C C . THR A 1 198 ? 20.722 7.176 -16.241 1.00 87.06 198 THR A C 1
ATOM 1530 O O . THR A 1 198 ? 20.212 6.251 -15.599 1.00 87.06 198 THR A O 1
ATOM 1533 N N . ARG A 1 199 ? 20.006 8.032 -16.977 1.00 91.75 199 ARG A N 1
ATOM 1534 C CA . ARG A 1 199 ? 18.547 7.994 -17.107 1.00 91.75 199 ARG A CA 1
ATOM 1535 C C . ARG A 1 199 ? 18.164 7.773 -18.561 1.00 91.75 199 ARG A C 1
ATOM 1537 O O . ARG A 1 199 ? 18.674 8.460 -19.437 1.00 91.75 199 ARG A O 1
ATOM 1544 N N . LEU A 1 200 ? 17.243 6.848 -18.790 1.00 94.19 200 LEU A N 1
ATOM 1545 C CA . LEU A 1 200 ? 16.611 6.632 -20.088 1.00 94.19 200 LEU A CA 1
ATOM 1546 C C . LEU A 1 200 ? 15.118 6.879 -19.919 1.00 94.19 200 LEU A C 1
ATOM 1548 O O . LEU A 1 200 ? 14.469 6.196 -19.126 1.00 94.19 200 LEU A O 1
ATOM 1552 N N . GLU A 1 201 ? 14.594 7.879 -20.618 1.00 94.75 201 GLU A N 1
ATOM 1553 C CA . GLU A 1 201 ? 13.167 8.196 -20.596 1.00 94.75 201 GLU A CA 1
ATOM 1554 C C . GLU A 1 201 ? 12.354 7.043 -21.194 1.00 94.75 201 GLU A C 1
ATOM 1556 O O . GLU A 1 201 ? 12.784 6.394 -22.151 1.00 94.75 201 GLU A O 1
ATOM 1561 N N . ILE A 1 202 ? 11.193 6.763 -20.598 1.00 93.69 202 ILE A N 1
ATOM 1562 C CA . ILE A 1 202 ? 10.312 5.685 -21.037 1.00 93.69 202 ILE A CA 1
ATOM 1563 C C . ILE A 1 202 ? 8.963 6.278 -21.453 1.00 93.69 202 ILE A C 1
ATOM 1565 O O . ILE A 1 202 ? 8.286 6.883 -20.614 1.00 93.69 202 ILE A O 1
ATOM 1569 N N . PRO A 1 203 ? 8.527 6.084 -22.709 1.00 93.62 203 PRO A N 1
ATOM 1570 C CA . PRO A 1 203 ? 7.184 6.468 -23.110 1.00 93.62 203 PRO A CA 1
ATOM 1571 C C . PRO A 1 203 ? 6.147 5.593 -22.399 1.00 93.62 203 PRO A C 1
ATOM 1573 O O . PRO A 1 203 ? 6.353 4.396 -22.193 1.00 93.62 203 PRO A O 1
ATOM 1576 N N . PHE A 1 204 ? 5.006 6.179 -22.050 1.00 94.94 204 PHE A N 1
ATOM 1577 C CA . PHE A 1 204 ? 3.900 5.458 -21.430 1.00 94.94 204 PHE A CA 1
ATOM 1578 C C . PHE A 1 204 ? 2.562 5.872 -22.040 1.00 94.94 204 PHE A C 1
ATOM 1580 O O . PHE A 1 204 ? 2.399 6.973 -22.566 1.00 94.94 204 PHE A O 1
ATOM 1587 N N . HIS A 1 205 ? 1.581 4.983 -21.931 1.00 94.38 205 HIS A N 1
ATOM 1588 C CA . HIS A 1 205 ? 0.216 5.203 -22.395 1.00 94.38 205 HIS A CA 1
ATOM 1589 C C . HIS A 1 205 ? -0.756 5.132 -21.223 1.00 94.38 205 HIS A C 1
ATOM 1591 O O . HIS A 1 205 ? -0.559 4.360 -20.286 1.00 94.38 205 HIS A O 1
ATOM 1597 N N . ARG A 1 206 ? -1.832 5.917 -21.277 1.00 91.81 206 ARG A N 1
ATOM 1598 C CA . ARG A 1 206 ? -2.912 5.876 -20.285 1.00 91.81 206 ARG A CA 1
ATOM 1599 C C . ARG A 1 206 ? -4.120 5.174 -20.889 1.00 91.81 206 ARG A C 1
ATOM 1601 O O . ARG A 1 206 ? -4.654 5.646 -21.886 1.00 91.81 206 ARG A O 1
ATOM 1608 N N . ILE A 1 207 ? -4.549 4.066 -20.289 1.00 87.12 207 ILE A N 1
ATOM 1609 C CA . ILE A 1 207 ? -5.716 3.292 -20.736 1.00 87.12 207 ILE A CA 1
ATOM 1610 C C . ILE A 1 207 ? -6.592 2.999 -19.522 1.00 87.12 207 ILE A C 1
ATOM 1612 O O . ILE A 1 207 ? -6.151 2.341 -18.583 1.00 87.12 207 ILE A O 1
ATOM 1616 N N . SER A 1 208 ? -7.830 3.501 -19.530 1.00 84.62 208 SER A N 1
ATOM 1617 C CA . SER A 1 208 ? -8.829 3.251 -18.476 1.00 84.62 208 SER A CA 1
ATOM 1618 C C . SER A 1 208 ? -8.311 3.510 -17.049 1.00 84.62 208 SER A C 1
ATOM 1620 O O . SER A 1 208 ? -8.526 2.712 -16.140 1.00 84.62 208 SER A O 1
ATOM 1622 N N . GLY A 1 209 ? -7.569 4.607 -16.856 1.00 77.12 209 GLY A N 1
ATOM 1623 C CA . GLY A 1 209 ? -6.982 4.986 -15.561 1.00 77.12 209 GLY A CA 1
ATOM 1624 C C . GLY A 1 209 ? -5.705 4.226 -15.169 1.00 77.12 209 GLY A C 1
ATOM 1625 O O . GLY A 1 209 ? -5.057 4.598 -14.193 1.00 77.12 209 GLY A O 1
ATOM 1626 N N . ALA A 1 210 ? -5.296 3.212 -15.935 1.00 83.75 210 ALA A N 1
ATOM 1627 C CA . ALA A 1 210 ? -3.999 2.561 -15.791 1.00 83.75 210 ALA A CA 1
ATOM 1628 C C . ALA A 1 210 ? -2.935 3.245 -16.661 1.00 83.75 210 ALA A C 1
ATOM 1630 O O . ALA A 1 210 ? -3.235 3.818 -17.709 1.00 83.75 210 ALA A O 1
ATOM 1631 N N . VAL A 1 211 ? -1.678 3.149 -16.232 1.00 89.88 211 VAL A N 1
ATOM 1632 C CA . VAL A 1 211 ? -0.501 3.571 -16.996 1.00 89.88 211 VAL A CA 1
ATOM 1633 C C . VAL A 1 211 ? 0.215 2.318 -17.488 1.00 89.88 211 VAL A C 1
ATOM 1635 O O . VAL A 1 211 ? 0.621 1.482 -16.687 1.00 89.88 211 VAL A O 1
ATOM 1638 N N . ILE A 1 212 ? 0.352 2.171 -18.800 1.00 93.25 212 ILE A N 1
ATOM 1639 C CA . ILE A 1 212 ? 1.005 1.031 -19.444 1.00 93.25 212 ILE A CA 1
ATOM 1640 C C . ILE A 1 212 ? 2.328 1.504 -20.021 1.00 93.25 212 ILE A C 1
ATOM 1642 O O . ILE A 1 212 ? 2.378 2.506 -20.733 1.00 93.25 212 ILE A O 1
ATOM 1646 N N . VAL A 1 213 ? 3.391 0.768 -19.721 1.00 94.50 213 VAL A N 1
ATOM 1647 C CA . VAL A 1 213 ? 4.750 1.118 -20.121 1.00 94.50 213 VAL A CA 1
ATOM 1648 C C . VAL A 1 213 ? 5.488 -0.119 -20.618 1.00 94.50 213 VAL A C 1
ATOM 1650 O O . VAL A 1 213 ? 5.456 -1.163 -19.970 1.00 94.50 213 VAL A O 1
ATOM 1653 N N . ASP A 1 214 ? 6.161 0.002 -21.758 1.00 94.81 214 ASP A N 1
ATOM 1654 C CA . ASP A 1 214 ? 7.102 -0.998 -22.262 1.00 94.81 214 ASP A CA 1
ATOM 1655 C C . ASP A 1 214 ? 8.526 -0.505 -21.979 1.00 94.81 214 ASP A C 1
ATOM 1657 O O . ASP A 1 214 ? 8.900 0.602 -22.367 1.00 94.81 214 ASP A O 1
ATOM 1661 N N . LEU A 1 215 ? 9.326 -1.300 -21.264 1.00 94.44 215 LEU A N 1
ATOM 1662 C CA . LEU A 1 215 ? 10.690 -0.903 -20.917 1.00 94.44 215 LEU A CA 1
ATOM 1663 C C . LEU A 1 215 ? 11.592 -0.881 -22.165 1.00 94.44 215 LEU A C 1
ATOM 1665 O O . LEU A 1 215 ? 11.528 -1.810 -22.977 1.00 94.44 215 LEU A O 1
ATOM 1669 N N . PRO A 1 216 ? 12.492 0.112 -22.306 1.00 94.19 216 PRO A N 1
ATOM 1670 C CA . PRO A 1 216 ? 13.311 0.292 -23.500 1.00 94.19 216 PRO A CA 1
ATOM 1671 C C . PRO A 1 216 ? 14.556 -0.610 -23.452 1.00 94.19 216 PRO A C 1
ATOM 1673 O O . PRO A 1 216 ? 15.690 -0.135 -23.410 1.00 94.19 216 PRO A O 1
ATOM 1676 N N . LEU A 1 217 ? 14.353 -1.933 -23.446 1.00 93.25 217 LEU A N 1
ATOM 1677 C CA . LEU A 1 217 ? 15.407 -2.921 -23.163 1.00 93.25 217 LEU A CA 1
ATOM 1678 C C . LEU A 1 217 ? 16.622 -2.804 -24.098 1.00 93.25 217 LEU A C 1
ATOM 1680 O O . LEU A 1 217 ? 17.754 -2.972 -23.652 1.00 93.25 217 LEU A O 1
ATOM 1684 N N . THR A 1 218 ? 16.409 -2.485 -25.378 1.00 92.19 218 THR A N 1
ATOM 1685 C CA . THR A 1 218 ? 17.500 -2.266 -26.343 1.00 92.19 218 THR A CA 1
ATOM 1686 C C . THR A 1 218 ? 18.350 -1.049 -25.978 1.00 92.19 218 THR A C 1
ATOM 1688 O O . THR A 1 218 ? 19.574 -1.131 -26.004 1.00 92.19 218 THR A O 1
ATOM 1691 N N . ALA A 1 219 ? 17.727 0.066 -25.583 1.00 92.56 219 ALA A N 1
ATOM 1692 C CA . ALA A 1 219 ? 18.458 1.258 -25.156 1.00 92.56 219 ALA A CA 1
ATOM 1693 C C . ALA A 1 219 ? 19.227 1.000 -23.851 1.00 92.56 219 ALA A C 1
ATOM 1695 O O . ALA A 1 219 ? 20.384 1.391 -23.732 1.00 92.56 219 ALA A O 1
ATOM 1696 N N . MET A 1 220 ? 18.618 0.269 -22.909 1.00 92.75 220 MET A N 1
ATOM 1697 C CA . MET A 1 220 ? 19.278 -0.168 -21.672 1.00 92.75 220 MET A CA 1
ATOM 1698 C C . MET A 1 220 ? 20.506 -1.042 -21.970 1.00 92.75 220 MET A C 1
ATOM 1700 O O . MET A 1 220 ? 21.572 -0.822 -21.400 1.00 92.75 220 MET A O 1
ATOM 1704 N N . ALA A 1 221 ? 20.379 -1.998 -22.897 1.00 90.75 221 ALA A N 1
ATOM 1705 C CA . ALA A 1 221 ? 21.475 -2.864 -23.325 1.00 90.75 221 ALA A CA 1
ATOM 1706 C C . ALA A 1 221 ? 22.629 -2.084 -23.968 1.00 90.75 221 ALA A C 1
ATOM 1708 O O . ALA A 1 221 ? 23.780 -2.275 -23.580 1.00 90.75 221 ALA A O 1
ATOM 1709 N N . ASN A 1 222 ? 22.318 -1.196 -24.914 1.00 90.56 222 ASN A N 1
ATOM 1710 C CA . ASN A 1 222 ? 23.313 -0.378 -25.606 1.00 90.56 222 ASN A CA 1
ATOM 1711 C C . ASN A 1 222 ? 24.061 0.532 -24.635 1.00 90.56 222 ASN A C 1
ATOM 1713 O O . ASN A 1 222 ? 25.283 0.626 -24.703 1.00 90.56 222 ASN A O 1
ATOM 1717 N N . GLN A 1 223 ? 23.338 1.149 -23.699 1.00 89.94 223 GLN A N 1
ATOM 1718 C CA . GLN A 1 223 ? 23.943 1.999 -22.683 1.00 89.94 223 GLN A CA 1
ATOM 1719 C C . GLN A 1 223 ? 24.859 1.201 -21.747 1.00 89.94 223 GLN A C 1
ATOM 1721 O O . GLN A 1 223 ? 25.969 1.624 -21.451 1.00 89.94 223 GLN A O 1
ATOM 1726 N N . ALA A 1 224 ? 24.418 0.023 -21.302 1.00 87.88 224 ALA A N 1
ATOM 1727 C CA . ALA A 1 224 ? 25.232 -0.860 -20.473 1.00 87.88 224 ALA A CA 1
ATOM 1728 C C . ALA A 1 224 ? 26.539 -1.281 -21.160 1.00 87.88 224 ALA A C 1
ATOM 1730 O O . ALA A 1 224 ? 27.578 -1.323 -20.507 1.00 87.88 224 ALA A O 1
ATOM 1731 N N . TYR A 1 225 ? 26.467 -1.583 -22.461 1.00 86.75 225 TYR A N 1
ATOM 1732 C CA . TYR A 1 225 ? 27.617 -1.961 -23.279 1.00 86.75 225 TYR A CA 1
ATOM 1733 C C . TYR A 1 225 ? 28.576 -0.786 -23.504 1.00 86.75 225 TYR A C 1
ATOM 1735 O O . TYR A 1 225 ? 29.780 -0.957 -23.358 1.00 86.75 225 TYR A O 1
ATOM 1743 N N . ALA A 1 226 ? 28.051 0.404 -23.816 1.00 86.25 226 ALA A N 1
ATOM 1744 C CA . ALA A 1 226 ? 28.855 1.616 -23.982 1.00 86.25 226 ALA A CA 1
ATOM 1745 C C . ALA A 1 226 ? 29.646 1.975 -22.713 1.00 86.25 226 ALA A C 1
ATOM 1747 O O . ALA A 1 226 ? 30.759 2.482 -22.806 1.00 86.25 226 ALA A O 1
ATOM 1748 N N . ASP A 1 227 ? 29.083 1.661 -21.545 1.00 83.94 227 ASP A N 1
ATOM 1749 C CA . ASP A 1 227 ? 29.692 1.930 -20.241 1.00 83.94 227 ASP A CA 1
ATOM 1750 C C . ASP A 1 227 ? 30.535 0.752 -19.695 1.00 83.94 227 ASP A C 1
ATOM 1752 O O . ASP A 1 227 ? 30.963 0.807 -18.545 1.00 83.94 227 ASP A O 1
ATOM 1756 N N . ASP A 1 228 ? 30.728 -0.323 -20.473 1.00 83.75 228 ASP A N 1
ATOM 1757 C CA . ASP A 1 228 ? 31.497 -1.535 -20.117 1.00 83.75 228 ASP A CA 1
ATOM 1758 C C . ASP A 1 228 ? 31.144 -2.161 -18.744 1.00 83.75 228 ASP A C 1
ATOM 1760 O O . ASP A 1 228 ? 32.001 -2.613 -17.984 1.00 83.75 228 ASP A O 1
ATOM 1764 N N . GLU A 1 229 ? 29.854 -2.206 -18.378 1.00 81.25 229 GLU A N 1
ATOM 1765 C CA . GLU A 1 229 ? 29.428 -2.819 -17.108 1.00 81.25 229 GLU A CA 1
ATOM 1766 C C . GLU A 1 229 ? 28.843 -4.215 -17.312 1.00 81.25 229 GLU A C 1
ATOM 1768 O O . GLU A 1 229 ? 27.853 -4.417 -18.021 1.00 81.25 229 GLU A O 1
ATOM 1773 N N . ALA A 1 230 ? 29.400 -5.189 -16.594 1.00 75.56 230 ALA A N 1
ATOM 1774 C CA . ALA A 1 230 ? 29.059 -6.590 -16.798 1.00 75.56 230 ALA A CA 1
ATOM 1775 C C . ALA A 1 230 ? 27.651 -6.995 -16.312 1.00 75.56 230 ALA A C 1
ATOM 1777 O O . ALA A 1 230 ? 27.122 -7.977 -16.829 1.00 75.56 230 ALA A O 1
ATOM 1778 N N . ASN A 1 231 ? 27.027 -6.293 -15.351 1.00 84.69 231 ASN A N 1
ATOM 1779 C CA . ASN A 1 231 ? 25.704 -6.662 -14.811 1.00 84.69 231 ASN A CA 1
ATOM 1780 C C . ASN A 1 231 ? 24.929 -5.474 -14.190 1.00 84.69 231 ASN A C 1
ATOM 1782 O O . ASN A 1 231 ? 24.750 -5.430 -12.966 1.00 84.69 231 ASN A O 1
ATOM 1786 N N . PRO A 1 232 ? 24.460 -4.495 -14.980 1.00 89.94 232 PRO A N 1
ATOM 1787 C CA . PRO A 1 232 ? 23.788 -3.336 -14.415 1.00 89.94 232 PRO A CA 1
ATOM 1788 C C . PRO A 1 232 ? 22.399 -3.663 -13.863 1.00 89.94 232 PRO A C 1
ATOM 1790 O O . PRO A 1 232 ? 21.661 -4.511 -14.371 1.00 89.94 232 PRO A O 1
ATOM 1793 N N . THR A 1 233 ? 22.022 -2.928 -12.816 1.00 90.88 233 THR A N 1
ATOM 1794 C CA . THR A 1 233 ? 20.666 -2.938 -12.256 1.00 90.88 233 THR A CA 1
ATOM 1795 C C . THR A 1 233 ? 19.968 -1.621 -12.558 1.00 90.88 233 THR A C 1
ATOM 1797 O O . THR A 1 233 ? 20.455 -0.540 -12.206 1.00 90.88 233 THR A O 1
ATOM 1800 N N . TRP A 1 234 ? 18.791 -1.729 -13.162 1.00 92.69 234 TRP A N 1
ATOM 1801 C CA . TRP A 1 234 ? 17.948 -0.605 -13.537 1.00 92.69 234 TRP A CA 1
ATOM 1802 C C . TRP A 1 234 ? 16.744 -0.505 -12.601 1.00 92.69 234 TRP A C 1
ATOM 1804 O O . TRP A 1 234 ? 16.076 -1.497 -12.320 1.00 92.69 234 TRP A O 1
ATOM 1814 N N . GLU A 1 235 ? 16.449 0.697 -12.123 1.00 90.25 235 GLU A N 1
ATOM 1815 C CA . GLU A 1 235 ? 15.244 1.007 -11.352 1.00 90.25 235 GLU A CA 1
ATOM 1816 C C . GLU A 1 235 ? 14.302 1.849 -12.209 1.00 90.25 235 GLU A C 1
ATOM 1818 O O . GLU A 1 235 ? 14.750 2.738 -12.930 1.00 90.25 235 GLU A O 1
ATOM 1823 N N . VAL A 1 236 ? 12.997 1.606 -12.115 1.00 89.75 236 VAL A N 1
ATOM 1824 C CA . VAL A 1 236 ? 12.000 2.471 -12.756 1.00 89.75 236 VAL A CA 1
ATOM 1825 C C . VAL A 1 236 ? 11.589 3.554 -11.771 1.00 89.75 236 VAL A C 1
ATOM 1827 O O . VAL A 1 236 ? 11.193 3.269 -10.635 1.00 89.75 236 VAL A O 1
ATOM 1830 N N . VAL A 1 237 ? 11.688 4.800 -12.216 1.00 90.44 237 VAL A N 1
ATOM 1831 C CA . VAL A 1 237 ? 11.316 5.981 -11.445 1.00 90.44 237 VAL A CA 1
ATOM 1832 C C . VAL A 1 237 ? 10.194 6.702 -12.172 1.00 90.44 237 VAL A C 1
ATOM 1834 O O . VAL A 1 237 ? 10.179 6.795 -13.400 1.00 90.44 237 VAL A O 1
ATOM 1837 N N . VAL A 1 238 ? 9.243 7.181 -11.383 1.00 91.44 238 VAL A N 1
ATOM 1838 C CA . VAL A 1 238 ? 8.071 7.913 -11.837 1.00 91.44 238 VAL A CA 1
ATOM 1839 C C . VAL A 1 238 ? 8.124 9.310 -11.250 1.00 91.44 238 VAL A C 1
ATOM 1841 O O . VAL A 1 238 ? 8.328 9.472 -10.049 1.00 91.44 238 VAL A O 1
ATOM 1844 N N . GLU A 1 239 ? 7.923 10.316 -12.081 1.00 92.50 239 GLU A N 1
ATOM 1845 C CA . GLU A 1 239 ? 7.702 11.685 -11.639 1.00 92.50 239 GLU A CA 1
ATOM 1846 C C . GLU A 1 239 ? 6.209 11.955 -11.514 1.00 92.50 239 GLU A C 1
ATOM 1848 O O . GLU A 1 239 ? 5.398 11.557 -12.356 1.00 92.50 239 GLU A O 1
ATOM 1853 N N . THR A 1 240 ? 5.866 12.600 -10.409 1.00 90.00 240 THR A N 1
ATOM 1854 C CA . THR A 1 240 ? 4.512 12.989 -10.036 1.00 90.00 240 THR A CA 1
ATOM 1855 C C . THR A 1 240 ? 4.533 14.444 -9.567 1.00 90.00 240 THR A C 1
ATOM 1857 O O . THR A 1 240 ? 5.608 14.923 -9.194 1.00 90.00 240 THR A O 1
ATOM 1860 N N . PRO A 1 241 ? 3.375 15.119 -9.441 1.00 88.12 241 PRO A N 1
ATOM 1861 C CA . PRO A 1 241 ? 3.325 16.487 -8.917 1.00 88.12 241 PRO A CA 1
ATOM 1862 C C . PRO A 1 241 ? 3.953 16.654 -7.520 1.00 88.12 241 PRO A C 1
ATOM 1864 O O . PRO A 1 241 ? 4.389 17.739 -7.149 1.00 88.12 241 PRO A O 1
ATOM 1867 N N . ALA A 1 242 ? 4.004 15.578 -6.724 1.00 80.38 242 ALA A N 1
ATOM 1868 C CA . ALA A 1 242 ? 4.607 15.562 -5.390 1.00 80.38 242 ALA A CA 1
ATOM 1869 C C . ALA A 1 242 ? 6.122 15.258 -5.398 1.00 80.38 242 ALA A C 1
ATOM 1871 O O . ALA A 1 242 ? 6.745 15.190 -4.337 1.00 80.38 242 ALA A O 1
ATOM 1872 N N . GLY A 1 243 ? 6.714 15.051 -6.577 1.00 87.62 243 GLY A N 1
ATOM 1873 C CA . GLY A 1 243 ? 8.116 14.706 -6.781 1.00 87.62 243 GLY A CA 1
ATOM 1874 C C . GLY A 1 243 ? 8.330 13.282 -7.296 1.00 87.62 243 GLY A C 1
ATOM 1875 O O . GLY A 1 243 ? 7.430 12.630 -7.836 1.00 87.62 243 GLY A O 1
ATOM 1876 N N . HIS A 1 244 ? 9.564 12.796 -7.147 1.00 86.44 244 HIS A N 1
ATOM 1877 C CA . HIS A 1 244 ? 9.978 11.500 -7.679 1.00 86.44 244 HIS A CA 1
ATOM 1878 C C . HIS A 1 244 ? 9.568 10.348 -6.763 1.00 86.44 244 HIS A C 1
ATOM 1880 O O . HIS A 1 244 ? 9.878 10.321 -5.571 1.00 86.44 244 HIS A O 1
ATOM 1886 N N . MET A 1 245 ? 8.957 9.335 -7.361 1.00 79.44 245 MET A N 1
ATOM 1887 C CA . MET A 1 245 ? 8.512 8.121 -6.703 1.00 79.44 245 MET A CA 1
ATOM 1888 C C . MET A 1 245 ? 9.184 6.906 -7.334 1.00 79.44 245 MET A C 1
ATOM 1890 O O . MET A 1 245 ? 9.251 6.759 -8.553 1.00 79.44 245 MET A O 1
ATOM 1894 N N . LYS A 1 246 ? 9.678 5.997 -6.493 1.00 75.06 246 LYS A N 1
ATOM 1895 C CA . LYS A 1 246 ? 10.115 4.674 -6.952 1.00 75.06 246 LYS A CA 1
ATOM 1896 C C . LYS A 1 246 ? 8.916 3.740 -6.970 1.00 75.06 246 LYS A C 1
ATOM 1898 O O . LYS A 1 246 ? 8.097 3.794 -6.054 1.00 75.06 246 LYS A O 1
ATOM 1903 N N . LEU A 1 247 ? 8.851 2.866 -7.970 1.00 73.62 247 LEU A N 1
ATOM 1904 C CA . LEU A 1 247 ? 7.810 1.845 -8.037 1.00 73.62 247 LEU A CA 1
ATOM 1905 C C . LEU A 1 247 ? 7.958 0.875 -6.864 1.00 73.62 247 LEU A C 1
ATOM 1907 O O . LEU A 1 247 ? 8.946 0.139 -6.773 1.00 73.62 247 LEU A O 1
ATOM 1911 N N . GLN A 1 248 ? 6.985 0.901 -5.961 1.00 65.75 248 GLN A N 1
ATOM 1912 C CA . GLN A 1 248 ? 6.900 -0.028 -4.843 1.00 65.75 248 GLN A CA 1
ATOM 1913 C C . GLN A 1 248 ? 5.970 -1.183 -5.198 1.00 65.75 248 GLN A C 1
ATOM 1915 O O . GLN A 1 248 ? 5.132 -1.081 -6.097 1.00 65.75 248 GLN A O 1
ATOM 1920 N N . ASN A 1 249 ? 6.153 -2.303 -4.506 1.00 57.25 249 ASN A N 1
ATOM 1921 C CA . ASN A 1 249 ? 5.330 -3.483 -4.686 1.00 57.25 249 ASN A CA 1
ATOM 1922 C C . ASN A 1 249 ? 3.868 -3.156 -4.365 1.00 57.25 249 ASN A C 1
ATOM 1924 O O . ASN A 1 249 ? 3.495 -2.989 -3.202 1.00 57.25 249 ASN A O 1
ATOM 1928 N N . GLY A 1 250 ? 3.055 -3.060 -5.416 1.00 50.25 250 GLY A N 1
ATOM 1929 C CA . GLY A 1 250 ? 1.609 -3.053 -5.299 1.00 50.25 250 GLY A CA 1
ATOM 1930 C C . GLY A 1 250 ? 1.139 -4.457 -4.928 1.00 50.25 250 GLY A C 1
ATOM 1931 O O . GLY A 1 250 ? 1.573 -5.453 -5.496 1.00 50.25 250 GLY A O 1
ATOM 1932 N N . LEU A 1 251 ? 0.208 -4.547 -3.988 1.00 45.22 251 LEU A N 1
ATOM 1933 C CA . LEU A 1 251 ? -0.373 -5.781 -3.423 1.00 45.22 251 LEU A CA 1
ATOM 1934 C C . LEU A 1 251 ? -0.935 -6.799 -4.419 1.00 45.22 251 LEU A C 1
ATOM 1936 O O . LEU A 1 251 ? -1.291 -7.918 -4.044 1.00 45.22 251 LEU A O 1
ATOM 1940 N N . SER A 1 252 ? -1.055 -6.392 -5.673 1.00 37.81 252 SER A N 1
ATOM 1941 C CA . SER A 1 252 ? -1.375 -7.186 -6.854 1.00 37.81 252 SER A CA 1
ATOM 1942 C C . SER A 1 252 ? -0.591 -8.496 -6.908 1.00 37.81 252 SER A C 1
ATOM 1944 O O . SER A 1 252 ? -1.185 -9.539 -7.178 1.00 37.81 252 SER A O 1
ATOM 1946 N N . ASP A 1 253 ? 0.703 -8.471 -6.578 1.00 38.88 253 ASP A N 1
ATOM 1947 C CA . ASP A 1 253 ? 1.560 -9.660 -6.670 1.00 38.88 253 ASP A CA 1
ATOM 1948 C C . ASP A 1 253 ? 1.325 -10.677 -5.544 1.00 38.88 253 ASP A C 1
ATOM 1950 O O . ASP A 1 253 ? 1.648 -11.853 -5.697 1.00 38.88 253 ASP A O 1
ATOM 1954 N N . ILE A 1 254 ? 0.696 -10.272 -4.435 1.00 39.53 254 ILE A N 1
ATOM 1955 C CA . ILE A 1 254 ? 0.325 -11.191 -3.346 1.00 39.53 254 ILE A CA 1
ATOM 1956 C C . ILE A 1 254 ? -0.989 -11.919 -3.664 1.00 39.53 254 ILE A C 1
ATOM 1958 O O . ILE A 1 254 ? -1.160 -13.075 -3.281 1.00 39.53 254 ILE A O 1
ATOM 1962 N N . ARG A 1 255 ? -1.910 -11.291 -4.412 1.00 37.75 255 ARG A N 1
ATOM 1963 C CA . ARG A 1 255 ? -3.164 -11.943 -4.842 1.00 37.75 255 ARG A CA 1
ATOM 1964 C C . ARG A 1 255 ? -2.956 -13.066 -5.845 1.00 37.75 255 ARG A C 1
ATOM 1966 O O . ARG A 1 255 ? -3.792 -13.960 -5.931 1.00 37.75 255 ARG A O 1
ATOM 1973 N N . ASN A 1 256 ? -1.862 -13.019 -6.596 1.00 38.47 256 ASN A N 1
ATOM 1974 C CA . ASN A 1 256 ? -1.459 -14.099 -7.476 1.00 38.47 256 ASN A CA 1
ATOM 1975 C C . ASN A 1 256 ? -0.006 -14.477 -7.165 1.00 38.47 256 ASN A C 1
ATOM 1977 O O . ASN A 1 256 ? 0.906 -13.964 -7.813 1.00 38.47 256 ASN A O 1
ATOM 1981 N N . PRO A 1 257 ? 0.236 -15.381 -6.198 1.00 39.00 257 PRO A N 1
ATOM 1982 C CA . PRO A 1 257 ? 1.588 -15.751 -5.782 1.00 39.00 257 PRO A CA 1
ATOM 1983 C C . PRO A 1 257 ? 2.453 -16.298 -6.930 1.00 39.00 257 PRO A C 1
ATOM 1985 O O . PRO A 1 257 ? 3.675 -16.291 -6.820 1.00 39.00 257 PRO A O 1
ATOM 1988 N N . ARG A 1 258 ? 1.862 -16.706 -8.065 1.00 39.25 258 ARG A N 1
ATOM 1989 C CA . ARG A 1 258 ? 2.608 -17.069 -9.283 1.00 39.25 258 ARG A CA 1
ATOM 1990 C C . ARG A 1 258 ? 3.351 -15.882 -9.923 1.00 39.25 258 ARG A C 1
ATOM 1992 O O . ARG A 1 258 ? 4.340 -16.121 -10.603 1.00 39.25 258 ARG A O 1
ATOM 1999 N N . ASN A 1 259 ? 2.933 -14.637 -9.672 1.00 42.12 259 ASN A N 1
ATOM 2000 C CA . ASN A 1 259 ? 3.599 -13.418 -10.155 1.00 42.12 259 ASN A CA 1
ATOM 2001 C C . ASN A 1 259 ? 4.728 -12.950 -9.217 1.00 42.12 259 ASN A C 1
ATOM 2003 O O . ASN A 1 259 ? 5.744 -12.439 -9.678 1.00 42.12 259 ASN A O 1
ATOM 2007 N N . ALA A 1 260 ? 4.599 -13.184 -7.904 1.00 46.97 260 ALA A N 1
ATOM 2008 C CA . ALA A 1 260 ? 5.650 -12.881 -6.926 1.00 46.97 260 ALA A CA 1
ATOM 2009 C C . ALA A 1 260 ? 6.866 -13.826 -7.040 1.00 46.97 260 ALA A C 1
ATOM 2011 O O . ALA A 1 260 ? 7.993 -13.470 -6.678 1.00 46.97 260 ALA A O 1
ATOM 2012 N N . VAL A 1 261 ? 6.660 -15.045 -7.548 1.00 49.78 261 VAL A N 1
ATOM 2013 C CA . VAL A 1 261 ? 7.694 -16.080 -7.654 1.00 49.78 261 VAL A CA 1
ATOM 2014 C C . VAL A 1 261 ? 8.437 -15.930 -8.984 1.00 49.78 261 VAL A C 1
ATOM 2016 O O . VAL A 1 261 ? 8.190 -16.648 -9.940 1.00 49.78 261 VAL A O 1
ATOM 2019 N N . ARG A 1 262 ? 9.404 -15.004 -9.009 1.00 57.59 262 ARG A N 1
ATOM 2020 C CA . ARG A 1 262 ? 10.444 -14.855 -10.049 1.00 57.59 262 ARG A CA 1
ATOM 2021 C C . ARG A 1 262 ? 9.898 -14.651 -11.473 1.00 57.59 262 ARG A C 1
ATOM 2023 O O . ARG A 1 262 ? 9.661 -15.608 -12.204 1.00 57.59 262 ARG A O 1
ATOM 2030 N N . TYR A 1 263 ? 9.881 -13.398 -11.922 1.00 71.81 263 TYR A N 1
ATOM 2031 C CA . TYR A 1 263 ? 9.633 -13.082 -13.328 1.00 71.81 263 TYR A CA 1
ATOM 2032 C C . TYR A 1 263 ? 10.593 -13.825 -14.264 1.00 71.81 263 TYR A C 1
ATOM 2034 O O . TYR A 1 263 ? 11.786 -13.996 -13.970 1.00 71.81 263 TYR A O 1
ATOM 2042 N N . LYS A 1 264 ? 10.043 -14.264 -15.401 1.00 80.88 264 LYS A N 1
ATOM 2043 C CA . LYS A 1 264 ? 10.790 -14.923 -16.471 1.00 80.88 264 LYS A CA 1
ATOM 2044 C C . LYS A 1 264 ? 11.891 -13.989 -16.973 1.00 80.88 264 LYS A C 1
ATOM 2046 O O . LYS A 1 264 ? 11.670 -12.798 -17.176 1.00 80.88 264 LYS A O 1
ATOM 2051 N N . SER A 1 265 ? 13.078 -14.545 -17.189 1.00 87.44 265 SER A N 1
ATOM 2052 C CA . SER A 1 265 ? 14.165 -13.827 -17.847 1.00 87.44 265 SER A CA 1
ATOM 2053 C C . SER A 1 265 ? 13.922 -13.713 -19.348 1.00 87.44 265 SER A C 1
ATOM 2055 O O . SER A 1 265 ? 13.493 -14.670 -19.996 1.00 87.44 265 SER A O 1
ATOM 2057 N N . ILE A 1 266 ? 14.259 -12.558 -19.904 1.00 88.75 266 ILE A N 1
ATOM 2058 C CA . ILE A 1 266 ? 14.109 -12.237 -21.319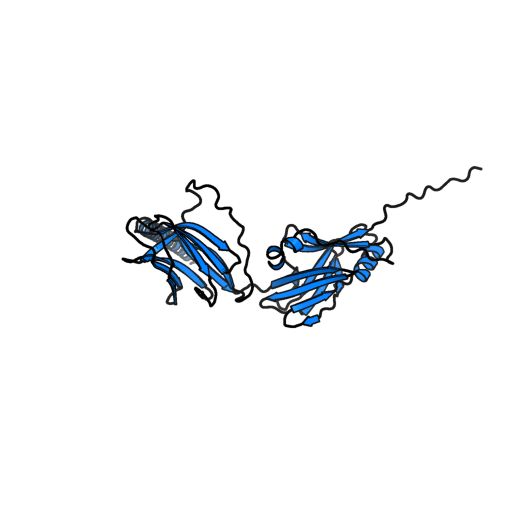 1.00 88.75 266 ILE A CA 1
ATOM 2059 C C . ILE A 1 266 ? 15.489 -12.059 -21.918 1.00 88.75 266 ILE A C 1
ATOM 2061 O O . ILE A 1 266 ? 16.289 -11.288 -21.404 1.00 88.75 266 ILE A O 1
ATOM 2065 N N . ARG A 1 267 ? 15.773 -12.760 -23.013 1.00 87.31 267 ARG A N 1
ATOM 2066 C CA . ARG A 1 267 ? 17.008 -12.570 -23.775 1.00 87.31 267 ARG A CA 1
ATOM 2067 C C . ARG A 1 267 ? 16.714 -11.664 -24.958 1.00 87.31 267 ARG A C 1
ATOM 2069 O O . ARG A 1 267 ? 15.813 -11.984 -25.729 1.00 87.31 267 ARG A O 1
ATOM 2076 N N . LEU A 1 268 ? 17.473 -10.587 -25.127 1.00 86.06 268 LEU A N 1
ATOM 2077 C CA . LEU A 1 268 ? 17.433 -9.829 -26.376 1.00 86.06 268 LEU A CA 1
ATOM 2078 C C . LEU A 1 268 ? 18.347 -10.501 -27.398 1.00 86.06 268 LEU A C 1
ATOM 2080 O O . LEU A 1 268 ? 19.566 -10.556 -27.227 1.00 86.06 268 LEU A O 1
ATOM 2084 N N . ALA A 1 269 ? 17.742 -11.035 -28.456 1.00 78.56 269 ALA A N 1
ATOM 2085 C CA . ALA A 1 269 ? 18.483 -11.508 -29.615 1.00 78.56 269 ALA A CA 1
ATOM 2086 C C . ALA A 1 269 ? 19.002 -10.309 -30.429 1.00 78.56 269 ALA A C 1
ATOM 2088 O O . ALA A 1 269 ? 18.363 -9.261 -30.469 1.00 78.56 269 ALA A O 1
ATOM 2089 N N . GLY A 1 270 ? 20.164 -10.462 -31.069 1.00 77.88 270 GLY A N 1
ATOM 2090 C CA . GLY A 1 270 ? 20.722 -9.441 -31.966 1.00 77.88 270 GLY A CA 1
ATOM 2091 C C . GLY A 1 270 ? 21.455 -8.275 -31.291 1.00 77.88 270 GLY A C 1
ATOM 2092 O O . GLY A 1 270 ? 21.887 -7.373 -31.995 1.00 77.88 270 GLY A O 1
ATOM 2093 N N . GLN A 1 271 ? 21.627 -8.290 -29.964 1.00 82.44 271 GLN A N 1
ATOM 2094 C CA . GLN A 1 271 ? 22.417 -7.286 -29.237 1.00 82.44 271 GLN A CA 1
ATOM 2095 C C . GLN A 1 271 ? 23.799 -7.833 -28.819 1.00 82.44 271 GLN A C 1
ATOM 2097 O O . GLN A 1 271 ? 23.888 -9.018 -28.458 1.00 82.44 271 GLN A O 1
ATOM 2102 N N . PRO A 1 272 ? 24.868 -7.006 -28.824 1.00 73.38 272 PRO A N 1
ATOM 2103 C CA . PRO A 1 272 ? 26.180 -7.382 -28.289 1.00 73.38 272 PRO A CA 1
ATOM 2104 C C . PRO A 1 272 ? 26.080 -7.909 -26.848 1.00 73.38 272 PRO A C 1
ATOM 2106 O O . PRO A 1 272 ? 25.278 -7.428 -26.052 1.00 73.38 272 PRO A O 1
ATOM 2109 N N . GLY A 1 273 ? 26.838 -8.960 -26.514 1.00 74.75 273 GLY A N 1
ATOM 2110 C CA . GLY A 1 273 ? 26.799 -9.598 -25.185 1.00 74.75 273 GLY A CA 1
ATOM 2111 C C . GLY A 1 273 ? 25.541 -10.433 -24.883 1.00 74.75 273 GLY A C 1
ATOM 2112 O O . GLY A 1 273 ? 25.490 -11.110 -23.848 1.00 74.75 273 GLY A O 1
ATOM 2113 N N . ARG A 1 274 ? 24.548 -10.449 -25.797 1.00 83.50 274 ARG A N 1
ATOM 2114 C CA . ARG A 1 274 ? 23.270 -11.185 -25.683 1.00 83.50 274 ARG A CA 1
ATOM 2115 C C . ARG A 1 274 ? 22.640 -10.982 -24.292 1.00 83.50 274 ARG A C 1
ATOM 2117 O O . ARG A 1 274 ? 22.578 -11.932 -23.500 1.00 83.50 274 ARG A O 1
ATOM 2124 N N . PRO A 1 275 ? 22.231 -9.744 -23.971 1.00 88.62 275 PRO A N 1
ATOM 2125 C CA . PRO A 1 275 ? 21.822 -9.368 -22.632 1.00 88.62 275 PRO A CA 1
ATOM 2126 C C . PRO A 1 275 ? 20.530 -10.083 -22.238 1.00 88.62 275 PRO A C 1
ATOM 2128 O O . PRO A 1 275 ? 19.610 -10.291 -23.038 1.00 88.62 275 PRO A O 1
ATOM 2131 N N . ILE A 1 276 ? 20.485 -10.464 -20.970 1.00 91.19 276 ILE A N 1
ATOM 2132 C CA . ILE A 1 276 ? 19.378 -11.142 -20.318 1.00 91.19 276 ILE A CA 1
ATOM 2133 C C . ILE A 1 276 ? 18.803 -10.190 -19.278 1.00 91.19 276 ILE A C 1
ATOM 2135 O O . ILE A 1 276 ? 19.479 -9.855 -18.312 1.00 91.19 276 ILE A O 1
ATOM 2139 N N . PHE A 1 277 ? 17.551 -9.790 -19.453 1.00 92.62 277 PHE A N 1
ATOM 2140 C CA . PHE A 1 277 ? 16.826 -8.937 -18.522 1.00 92.62 277 PHE A CA 1
ATOM 2141 C C . PHE A 1 277 ? 15.934 -9.765 -17.613 1.00 92.62 277 PHE A C 1
ATOM 2143 O O . PHE A 1 277 ? 15.290 -10.723 -18.049 1.00 92.62 277 PHE A O 1
ATOM 2150 N N . ARG A 1 278 ? 15.869 -9.391 -16.340 1.00 90.25 278 ARG A N 1
ATOM 2151 C CA . ARG A 1 278 ? 15.014 -10.046 -15.359 1.00 90.25 278 ARG A CA 1
ATOM 2152 C C . ARG A 1 278 ? 14.406 -9.017 -14.407 1.00 90.25 278 ARG A C 1
ATOM 2154 O O . ARG A 1 278 ? 15.142 -8.443 -13.605 1.00 90.25 278 ARG A O 1
ATOM 2161 N N . PRO A 1 279 ? 13.081 -8.806 -14.442 1.00 88.50 279 PRO A N 1
ATOM 2162 C CA . PRO A 1 279 ? 12.410 -8.050 -13.396 1.00 88.50 279 PRO A CA 1
ATOM 2163 C C . PRO A 1 279 ? 12.486 -8.801 -12.062 1.00 88.50 279 PRO A C 1
ATOM 2165 O O . PRO A 1 279 ? 12.389 -10.031 -12.014 1.00 88.50 279 PRO A O 1
ATOM 2168 N N . TYR A 1 280 ? 12.641 -8.076 -10.963 1.00 82.00 280 TYR A N 1
ATOM 2169 C CA . TYR A 1 280 ? 12.582 -8.633 -9.618 1.00 82.00 280 TYR A CA 1
ATOM 2170 C C . TYR A 1 280 ? 12.229 -7.558 -8.588 1.00 82.00 280 TYR A C 1
ATOM 2172 O O . TYR A 1 280 ? 12.414 -6.363 -8.815 1.00 82.00 280 TYR A O 1
ATOM 2180 N N . TRP A 1 281 ? 11.738 -8.000 -7.432 1.00 78.69 281 TRP A N 1
ATOM 2181 C CA . TRP A 1 281 ? 11.514 -7.139 -6.277 1.00 78.69 281 TRP A CA 1
ATOM 2182 C C . TRP A 1 281 ? 12.750 -7.129 -5.379 1.00 78.69 281 TRP A C 1
ATOM 2184 O O . TRP A 1 281 ? 13.258 -8.186 -5.001 1.00 78.69 281 TRP A O 1
ATOM 2194 N N . THR A 1 282 ? 13.239 -5.940 -5.031 1.00 71.25 282 THR A N 1
ATOM 2195 C CA . THR A 1 282 ? 14.316 -5.783 -4.045 1.00 71.25 282 THR A CA 1
ATOM 2196 C C . THR A 1 282 ? 13.818 -6.094 -2.627 1.00 71.25 282 THR A C 1
ATOM 2198 O O . THR A 1 282 ? 12.614 -6.158 -2.380 1.00 71.25 282 THR A O 1
ATOM 2201 N N . LEU A 1 283 ? 14.742 -6.240 -1.668 1.00 63.44 283 LEU A N 1
ATOM 2202 C CA . LEU A 1 283 ? 14.399 -6.417 -0.246 1.00 63.44 283 LEU A CA 1
ATOM 2203 C C . LEU A 1 283 ? 13.563 -5.252 0.313 1.00 63.44 283 LEU A C 1
ATOM 2205 O O . LEU A 1 283 ? 12.703 -5.469 1.161 1.00 63.44 283 LEU A O 1
ATOM 2209 N N . ASP A 1 284 ? 13.751 -4.049 -0.233 1.00 62.62 284 ASP A N 1
ATOM 2210 C CA . ASP A 1 284 ? 12.976 -2.848 0.105 1.00 62.62 284 ASP A CA 1
ATOM 2211 C C . ASP A 1 284 ? 11.643 -2.758 -0.664 1.00 62.62 284 ASP A C 1
ATOM 2213 O O . ASP A 1 284 ? 11.051 -1.682 -0.757 1.00 62.62 284 ASP A O 1
ATOM 2217 N N . ALA A 1 285 ? 11.195 -3.862 -1.274 1.00 66.81 285 ALA A N 1
ATOM 2218 C CA . ALA A 1 285 ? 9.967 -3.965 -2.058 1.00 66.81 285 ALA A CA 1
ATOM 2219 C C . ALA A 1 285 ? 9.882 -2.977 -3.238 1.00 66.81 285 ALA A C 1
ATOM 2221 O O . ALA A 1 285 ? 8.809 -2.453 -3.534 1.00 66.81 285 ALA A O 1
ATOM 2222 N N . ARG A 1 286 ? 11.000 -2.724 -3.934 1.00 74.38 286 ARG A N 1
ATOM 2223 C CA . ARG A 1 286 ? 11.045 -1.884 -5.147 1.00 74.38 286 ARG A CA 1
ATOM 2224 C C . ARG A 1 286 ? 11.220 -2.729 -6.399 1.00 74.38 286 ARG A C 1
ATOM 2226 O O . ARG A 1 286 ? 11.942 -3.725 -6.352 1.00 74.38 286 ARG A O 1
ATOM 2233 N N . LEU A 1 287 ? 10.595 -2.327 -7.504 1.00 80.69 287 LEU A N 1
ATOM 2234 C CA . LEU A 1 287 ? 10.770 -3.022 -8.778 1.00 80.69 287 LEU A CA 1
ATOM 2235 C C . LEU A 1 287 ? 12.120 -2.635 -9.381 1.00 80.69 287 LEU A C 1
ATOM 2237 O O . LEU A 1 287 ? 12.392 -1.455 -9.615 1.00 80.69 287 LEU A O 1
ATOM 2241 N N . ALA A 1 288 ? 12.944 -3.637 -9.652 1.00 87.75 288 ALA A N 1
ATOM 2242 C CA . ALA A 1 288 ? 14.217 -3.487 -10.333 1.00 87.75 288 ALA A CA 1
ATOM 2243 C C . ALA A 1 288 ? 14.307 -4.459 -11.512 1.00 87.75 288 ALA A C 1
ATOM 2245 O O . ALA A 1 288 ? 13.608 -5.472 -11.571 1.00 87.75 288 ALA A O 1
ATOM 2246 N N . ILE A 1 289 ? 15.174 -4.135 -12.463 1.00 92.19 289 ILE A N 1
ATOM 2247 C CA . ILE A 1 289 ? 15.461 -4.946 -13.635 1.00 92.19 289 ILE A CA 1
ATOM 2248 C C . ILE A 1 289 ? 16.951 -5.238 -13.625 1.00 92.19 289 ILE A C 1
ATOM 2250 O O . ILE A 1 289 ? 17.784 -4.350 -13.800 1.00 92.19 289 ILE A O 1
ATOM 2254 N N . GLU A 1 290 ? 17.275 -6.501 -13.396 1.00 92.25 290 GLU A N 1
ATOM 2255 C CA . GLU A 1 290 ? 18.631 -7.013 -13.501 1.00 92.25 290 GLU A CA 1
ATOM 2256 C C . GLU A 1 290 ? 18.948 -7.258 -14.977 1.00 92.25 290 GLU A C 1
ATOM 2258 O O . GLU A 1 290 ? 18.169 -7.915 -15.672 1.00 92.25 290 GLU A O 1
ATOM 2263 N N . GLN A 1 291 ? 20.086 -6.757 -15.449 1.00 91.62 291 GLN A N 1
ATOM 2264 C CA . GLN A 1 291 ? 20.650 -7.110 -16.744 1.00 91.62 291 GLN A CA 1
ATOM 2265 C C . GLN A 1 291 ? 21.895 -7.969 -16.524 1.00 91.62 291 GLN A C 1
ATOM 2267 O O . GLN A 1 291 ? 22.796 -7.581 -15.789 1.00 91.62 291 GLN A O 1
ATOM 2272 N N . ARG A 1 292 ? 21.956 -9.127 -17.184 1.00 89.38 292 ARG A N 1
ATOM 2273 C CA . ARG A 1 292 ? 23.128 -10.010 -17.200 1.00 89.38 292 ARG A CA 1
ATOM 2274 C C . ARG A 1 292 ? 23.630 -10.190 -18.617 1.00 89.38 292 ARG A C 1
ATOM 2276 O O . ARG A 1 292 ? 22.826 -10.416 -19.520 1.00 89.38 292 ARG A O 1
ATOM 2283 N N . SER A 1 293 ? 24.937 -10.183 -18.810 1.00 79.88 293 SER A N 1
ATOM 2284 C CA . SER A 1 293 ? 25.538 -10.574 -20.089 1.00 79.88 293 SER A CA 1
ATOM 2285 C C . SER A 1 293 ? 25.762 -12.088 -20.123 1.00 79.88 293 SER A C 1
ATOM 2287 O O . SER A 1 293 ? 26.143 -12.691 -19.121 1.00 79.88 293 SER A O 1
ATOM 2289 N N . SER A 1 294 ? 25.488 -12.737 -21.260 1.00 66.31 294 SER A N 1
ATOM 2290 C CA . SER A 1 294 ? 25.600 -14.206 -21.367 1.00 66.31 294 SER A CA 1
ATOM 2291 C C . SER A 1 294 ? 27.002 -14.701 -21.744 1.00 66.31 294 SER A C 1
ATOM 2293 O O . SER A 1 294 ? 27.271 -15.900 -21.682 1.00 66.31 294 SER A O 1
ATOM 2295 N N . THR A 1 295 ? 27.910 -13.800 -22.117 1.00 59.81 295 THR A N 1
ATOM 2296 C CA . THR A 1 295 ? 29.283 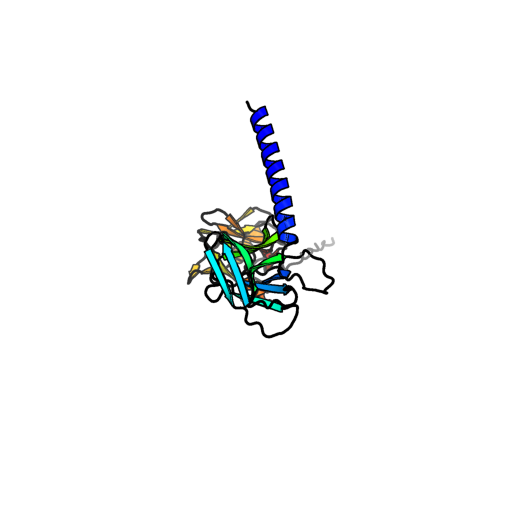-14.141 -22.494 1.00 59.81 295 THR A CA 1
ATOM 2297 C C . THR A 1 295 ? 30.207 -14.158 -21.283 1.00 59.81 295 THR A C 1
ATOM 2299 O O . THR A 1 295 ? 30.538 -13.120 -20.716 1.00 59.81 295 THR A O 1
ATOM 2302 N N . LYS A 1 296 ? 30.679 -15.358 -20.933 1.00 46.09 296 LYS A N 1
ATOM 2303 C CA . LYS A 1 296 ? 31.956 -15.545 -20.233 1.00 46.09 296 LYS A CA 1
ATOM 2304 C C . LYS A 1 296 ? 33.056 -14.997 -21.164 1.00 46.09 296 LYS A C 1
ATOM 2306 O O . LYS A 1 296 ? 33.010 -15.341 -22.349 1.00 46.09 296 LYS A O 1
ATOM 2311 N N . PRO A 1 297 ? 34.009 -14.166 -20.704 1.00 43.66 297 PRO A N 1
ATOM 2312 C CA . PRO A 1 297 ? 35.128 -13.764 -21.549 1.00 43.66 297 PRO A CA 1
ATOM 2313 C C . PRO A 1 297 ? 35.862 -15.029 -22.000 1.00 43.66 297 PRO A C 1
ATOM 2315 O O . PRO A 1 297 ? 36.248 -15.859 -21.177 1.00 43.66 297 PRO A O 1
ATOM 2318 N N . THR A 1 298 ? 35.982 -15.213 -23.314 1.00 41.56 298 THR A N 1
ATOM 2319 C CA . THR A 1 298 ? 36.870 -16.238 -23.866 1.00 41.56 298 THR A CA 1
ATOM 2320 C C . THR A 1 298 ? 38.280 -15.689 -23.678 1.00 41.56 298 THR A C 1
ATOM 2322 O O . THR A 1 298 ? 38.544 -14.608 -24.204 1.00 41.56 298 THR A O 1
ATOM 2325 N N . PRO A 1 299 ? 39.168 -16.330 -22.898 1.00 41.06 299 PRO A N 1
ATOM 2326 C CA . PRO A 1 299 ? 40.552 -15.894 -22.856 1.00 41.06 299 PRO A CA 1
ATOM 2327 C C . PRO A 1 299 ? 41.123 -16.065 -24.263 1.00 41.06 299 PRO A C 1
ATOM 2329 O O . PRO A 1 299 ? 41.178 -17.175 -24.789 1.00 41.06 299 PRO A O 1
ATOM 2332 N N . THR A 1 300 ? 41.503 -14.957 -24.891 1.00 39.91 300 THR A N 1
ATOM 2333 C CA . THR A 1 300 ? 42.272 -14.977 -26.130 1.00 39.91 300 THR A CA 1
ATOM 2334 C C . THR A 1 300 ? 43.644 -15.545 -25.788 1.00 39.91 300 THR A C 1
ATOM 2336 O O . THR A 1 300 ? 44.517 -14.836 -25.295 1.00 39.91 300 THR A O 1
ATOM 2339 N N . THR A 1 301 ? 43.829 -16.850 -25.979 1.00 42.00 301 THR A N 1
ATOM 2340 C CA . THR A 1 301 ? 45.160 -17.451 -25.992 1.00 42.00 301 THR A CA 1
ATOM 2341 C C . THR A 1 301 ? 45.860 -16.936 -27.241 1.00 42.00 301 THR A C 1
ATOM 2343 O O . THR A 1 301 ? 45.611 -17.414 -28.345 1.00 42.00 301 THR A O 1
ATOM 2346 N N . THR A 1 302 ? 46.708 -15.924 -27.077 1.00 45.88 302 THR A N 1
ATOM 2347 C CA . THR A 1 302 ? 47.682 -15.531 -28.093 1.00 45.88 302 THR A CA 1
ATOM 2348 C C . THR A 1 302 ? 48.622 -16.716 -28.287 1.00 45.88 302 THR A C 1
ATOM 2350 O O . THR A 1 302 ? 49.513 -16.951 -27.473 1.00 45.88 302 THR A O 1
ATOM 2353 N N . ALA A 1 303 ? 48.380 -17.519 -29.322 1.00 46.00 303 ALA A N 1
ATOM 2354 C CA . ALA A 1 303 ? 49.333 -18.519 -29.765 1.00 46.00 303 ALA A CA 1
ATOM 2355 C C . ALA A 1 303 ? 50.574 -17.771 -30.267 1.00 46.00 303 ALA A C 1
ATOM 2357 O O . ALA A 1 303 ? 50.525 -17.086 -31.287 1.00 46.00 303 ALA A O 1
ATOM 2358 N N . GLY A 1 304 ? 51.659 -17.842 -29.498 1.00 41.50 304 GLY A N 1
ATOM 2359 C CA . GLY A 1 304 ? 52.968 -17.403 -29.955 1.00 41.50 304 GLY A CA 1
ATOM 2360 C C . GLY A 1 304 ? 53.392 -18.252 -31.148 1.00 41.50 304 GLY A C 1
ATOM 2361 O O . GLY A 1 304 ? 53.381 -19.480 -31.071 1.00 41.50 304 GLY A O 1
ATOM 2362 N N . SER A 1 305 ? 53.746 -17.593 -32.249 1.00 38.81 305 SER A N 1
ATOM 2363 C CA . SER A 1 305 ? 54.480 -18.223 -33.343 1.00 38.81 305 SER A CA 1
ATOM 2364 C C . SER A 1 305 ? 55.835 -18.713 -32.824 1.00 38.81 305 SER A C 1
ATOM 2366 O O . SER A 1 305 ? 56.550 -17.913 -32.215 1.00 38.81 305 SER A O 1
ATOM 2368 N N . PRO A 1 306 ? 56.223 -19.976 -33.058 1.00 43.62 306 PRO A N 1
ATOM 2369 C CA . PRO A 1 306 ? 57.609 -20.375 -32.894 1.00 43.62 306 PRO A CA 1
ATOM 2370 C C . PRO A 1 306 ? 58.427 -19.854 -34.085 1.00 43.62 306 PRO A C 1
ATOM 2372 O O . PRO A 1 306 ? 57.981 -19.930 -35.233 1.00 43.62 306 PRO A O 1
ATOM 2375 N N . VAL A 1 307 ? 59.600 -19.302 -33.773 1.00 56.91 307 VAL A N 1
ATOM 2376 C CA . VAL A 1 307 ? 60.715 -19.065 -34.703 1.00 56.91 307 VAL A CA 1
ATOM 2377 C C . VAL A 1 307 ? 61.578 -20.318 -34.728 1.00 56.91 307 VAL A C 1
ATOM 2379 O O . VAL A 1 307 ? 61.776 -20.888 -33.630 1.00 56.91 307 VAL A O 1
#